Protein AF-A0A7V1XJT5-F1 (afdb_monomer)

Solvent-accessible surface area (backbone atoms only — not comparable to full-atom values): 11719 Å² total; per-residue (Å²): 136,84,82,89,80,88,83,86,83,89,85,84,89,81,81,86,71,88,74,84,78,79,87,76,74,56,74,66,61,58,53,54,56,54,61,66,59,62,69,72,72,78,80,78,80,83,88,64,75,84,68,56,76,69,63,55,55,53,58,63,72,50,68,69,52,72,67,52,46,51,53,46,50,52,46,50,48,55,39,49,55,54,46,50,56,42,49,52,54,42,52,51,41,51,52,53,40,50,56,43,67,72,40,98,76,59,54,64,68,64,46,53,51,35,53,52,53,41,52,52,40,54,48,49,52,51,47,46,53,50,51,41,51,50,57,49,47,71,70,42,53,79,68,42,37,59,57,56,50,50,56,54,52,49,68,74,67,50,77,61,66,72,61,52,54,71,72,72,74,61,77,76,86,84,77,73,76,83,76,77,78,77,80,76,134

Foldseek 3Di:
DDDYDDDDDDDDDDPDDDDPPPPPDDPVVVVVVVVVVVVPPPPDDPPPPDDPPVVVVLVVVLPDDPVLVVQLVVLVVVLVVVLVVLVVQLVVLVVVLVVLVPDPDRDPVSNVVSVVSNVVSVVVNVVSVVVSLVSSLVSGDPVSNVSSVVVVVCVVPPPPPVVVVVVPDDDPPPPDDPDPPPDDD

Secondary structure (DSSP, 8-state):
--------------------------HHHHHHHHHHHHGGGS----------HHHHHHHHHT---HHHHHHHHHHHHHHHHHHHHHHHHHHHHHHHHHHHHTSSS--HHHHHHHHHHHHHHHHHHHHHHHHHHHHHHHHS-HHHHHHHHHHHHHHHHS--HHHHHHHTTPPP-------------

Structure (mmCIF, N/CA/C/O backbone):
data_AF-A0A7V1XJT5-F1
#
_entry.id   AF-A0A7V1XJT5-F1
#
loop_
_atom_site.group_PDB
_atom_site.id
_atom_site.type_symbol
_atom_site.label_atom_id
_atom_site.label_alt_id
_atom_site.label_comp_id
_atom_site.label_asym_id
_atom_site.label_entity_id
_atom_site.label_seq_id
_atom_site.pdbx_PDB_ins_code
_atom_site.Cartn_x
_atom_site.Cartn_y
_atom_site.Cartn_z
_atom_site.occupancy
_atom_site.B_iso_or_equiv
_atom_site.auth_seq_id
_atom_site.auth_comp_id
_atom_site.auth_asym_id
_atom_site.auth_atom_id
_atom_site.pdbx_PDB_model_num
ATOM 1 N N . MET A 1 1 ? -60.433 -70.386 27.457 1.00 37.53 1 MET A N 1
ATOM 2 C CA . MET A 1 1 ? -60.650 -71.841 27.597 1.00 37.53 1 MET A CA 1
ATOM 3 C C . MET A 1 1 ? -60.256 -72.518 26.294 1.00 37.53 1 MET A C 1
ATOM 5 O O . MET A 1 1 ? -60.539 -71.940 25.255 1.00 37.53 1 MET A O 1
ATOM 9 N N . LEU A 1 2 ? -59.666 -73.715 26.409 1.00 39.91 2 LEU A N 1
ATOM 10 C CA . LEU A 1 2 ? -59.228 -74.673 25.373 1.00 39.91 2 LEU A CA 1
ATOM 11 C C . LEU A 1 2 ? -57.920 -74.298 24.637 1.00 39.91 2 LEU A C 1
ATOM 13 O O . LEU A 1 2 ? -57.911 -73.379 23.830 1.00 39.91 2 LEU A O 1
ATOM 17 N N . ASN A 1 3 ? -56.747 -74.799 25.061 1.00 36.31 3 ASN A N 1
ATOM 18 C CA . ASN A 1 3 ? -56.190 -7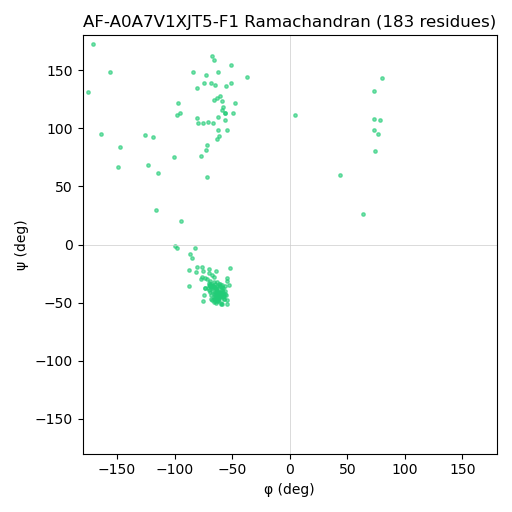6.179 25.007 1.00 36.31 3 ASN A CA 1
ATOM 19 C C . ASN A 1 3 ? -55.655 -76.520 23.604 1.00 36.31 3 ASN A C 1
ATOM 21 O O . ASN A 1 3 ? -56.437 -76.577 22.667 1.00 36.31 3 ASN A O 1
ATOM 25 N N . PHE A 1 4 ? -54.316 -76.580 23.453 1.00 37.19 4 PHE A N 1
ATOM 26 C CA . PHE A 1 4 ? -53.480 -77.812 23.350 1.00 37.19 4 PHE A CA 1
ATOM 27 C C . PHE A 1 4 ? -53.528 -78.394 21.913 1.00 37.19 4 PHE A C 1
ATOM 29 O O . PHE A 1 4 ? -54.572 -78.342 21.289 1.00 37.19 4 PHE A O 1
ATOM 36 N N . LEU A 1 5 ? -52.522 -78.978 21.255 1.00 40.03 5 LEU A N 1
ATOM 37 C CA . LEU A 1 5 ? -51.173 -79.504 21.508 1.00 40.03 5 LEU A CA 1
ATOM 38 C C . LEU A 1 5 ? -50.562 -79.829 20.127 1.00 40.03 5 LEU A C 1
ATOM 40 O O . LEU A 1 5 ? -51.295 -79.909 19.146 1.00 40.03 5 LEU A O 1
ATOM 44 N N . CYS A 1 6 ? -49.270 -80.178 20.118 1.00 31.83 6 CYS A N 1
ATOM 45 C CA . CYS A 1 6 ? -48.545 -80.877 19.043 1.00 31.83 6 CYS A CA 1
ATOM 46 C C . CYS A 1 6 ? -48.230 -80.040 17.785 1.00 31.83 6 CYS A C 1
ATOM 48 O O . CYS A 1 6 ? -49.080 -79.366 17.233 1.00 31.83 6 CYS A O 1
ATOM 50 N N . THR A 1 7 ? -47.014 -80.023 17.241 1.00 40.91 7 THR A N 1
ATOM 51 C CA . THR A 1 7 ? -45.918 -80.991 17.361 1.00 40.91 7 THR A CA 1
ATOM 52 C C . THR A 1 7 ? -44.591 -80.297 17.070 1.00 40.91 7 THR A C 1
ATOM 54 O O . THR A 1 7 ? -44.497 -79.345 16.300 1.00 40.91 7 THR A O 1
ATOM 57 N N . THR A 1 8 ? -43.571 -80.803 17.738 1.00 37.94 8 THR A N 1
ATOM 58 C CA . THR A 1 8 ? -42.169 -80.412 17.734 1.00 37.94 8 THR A CA 1
ATOM 59 C C . THR A 1 8 ? -41.449 -80.545 16.389 1.00 37.94 8 THR A C 1
ATOM 61 O O . THR A 1 8 ? -41.636 -81.515 15.664 1.00 37.94 8 THR A O 1
ATOM 64 N N . LEU A 1 9 ? -40.496 -79.624 16.220 1.00 34.53 9 LEU A N 1
ATOM 65 C CA . LEU A 1 9 ? -39.192 -79.734 15.553 1.00 34.53 9 LEU A CA 1
ATOM 66 C C . LEU A 1 9 ? -39.092 -79.819 14.012 1.00 34.53 9 LEU A C 1
ATOM 68 O O . LEU A 1 9 ? -39.183 -80.872 13.399 1.00 34.53 9 LEU A O 1
ATOM 72 N N . SER A 1 10 ? -38.612 -78.684 13.482 1.00 36.50 10 SER A N 1
ATOM 73 C CA . SER A 1 10 ? -37.438 -78.562 12.601 1.00 36.50 10 SER A CA 1
ATOM 74 C C . SER A 1 10 ? -37.570 -79.051 11.152 1.00 36.50 10 SER A C 1
ATOM 76 O O . SER A 1 10 ? -37.310 -80.207 10.851 1.00 36.50 10 SER A O 1
ATOM 78 N N . ASN A 1 11 ? -37.809 -78.135 10.203 1.00 37.94 11 ASN A N 1
ATOM 79 C CA . ASN A 1 11 ? -36.713 -77.403 9.549 1.00 37.94 11 ASN A CA 1
ATOM 80 C C . ASN A 1 11 ? -37.258 -76.329 8.575 1.00 37.94 11 ASN A C 1
ATOM 82 O O . ASN A 1 11 ? -38.064 -76.626 7.701 1.00 37.94 11 ASN A O 1
ATOM 86 N N . LYS A 1 12 ? -36.719 -75.108 8.697 1.00 46.09 12 LYS A N 1
ATOM 87 C CA . LYS A 1 12 ? -36.708 -74.000 7.712 1.00 46.09 12 LYS A CA 1
ATOM 88 C C . LYS A 1 12 ? -38.008 -73.214 7.461 1.00 46.09 12 LYS A C 1
ATOM 90 O O . LYS A 1 12 ? -38.699 -73.356 6.461 1.00 46.09 12 LYS A O 1
ATOM 95 N N . GLN A 1 13 ? -38.231 -72.294 8.403 1.00 48.03 13 GLN A N 1
ATOM 96 C CA . GLN A 1 13 ? -38.694 -70.905 8.251 1.00 48.03 13 GLN A CA 1
ATOM 97 C C . GLN A 1 13 ? -39.075 -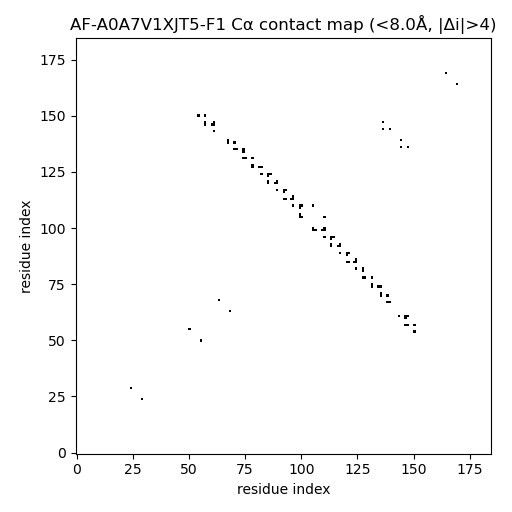70.420 6.844 1.00 48.03 13 GLN A C 1
ATOM 99 O O . GLN A 1 13 ? -38.201 -70.097 6.050 1.00 48.03 13 GLN A O 1
ATOM 104 N N . LEU A 1 14 ? -40.374 -70.176 6.652 1.00 40.06 14 LEU A N 1
ATOM 105 C CA . LEU A 1 14 ? -40.921 -69.059 5.870 1.00 40.06 14 LEU A CA 1
ATOM 106 C C . LEU A 1 14 ? -42.284 -68.659 6.473 1.00 40.06 14 LEU A C 1
ATOM 108 O O . LEU A 1 14 ? -43.340 -68.825 5.866 1.00 40.06 14 LEU A O 1
ATOM 112 N N . CYS A 1 15 ? -42.279 -68.129 7.702 1.00 33.25 15 CYS A N 1
ATOM 113 C CA . CYS A 1 15 ? -43.431 -67.377 8.198 1.00 33.25 15 CYS A CA 1
ATOM 114 C C . CYS A 1 15 ? -43.426 -66.002 7.531 1.00 33.25 15 CYS A C 1
ATOM 116 O O . CYS A 1 15 ? -42.634 -65.125 7.871 1.00 33.25 15 CYS A O 1
ATOM 118 N N . ARG A 1 16 ? -44.331 -65.834 6.565 1.00 44.31 16 ARG A N 1
ATOM 119 C CA . ARG A 1 16 ? -44.813 -64.538 6.091 1.00 44.31 16 ARG A CA 1
ATOM 120 C C . ARG A 1 16 ? -45.339 -63.736 7.287 1.00 44.31 16 ARG A C 1
ATOM 122 O O . ARG A 1 16 ? -46.481 -63.920 7.693 1.00 44.31 16 ARG A O 1
ATOM 129 N N . CYS A 1 17 ? -44.529 -62.826 7.817 1.00 34.88 17 CYS A N 1
ATOM 130 C CA . CYS A 1 17 ? -45.022 -61.705 8.606 1.00 34.88 17 CYS A CA 1
ATOM 131 C C . CYS A 1 17 ? -45.106 -60.489 7.687 1.00 34.88 17 CYS A C 1
ATOM 133 O O . CYS A 1 17 ? -44.101 -59.970 7.207 1.00 34.88 17 CYS A O 1
ATOM 135 N N . ASN A 1 18 ? -46.342 -60.082 7.422 1.00 43.47 18 ASN A N 1
ATOM 136 C CA . ASN A 1 18 ? -46.689 -58.816 6.801 1.00 43.47 18 ASN A CA 1
ATOM 137 C C . ASN A 1 18 ? -46.088 -57.677 7.639 1.00 43.47 18 ASN A C 1
ATOM 139 O O . ASN A 1 18 ? -46.524 -57.457 8.767 1.00 43.47 18 ASN A O 1
ATOM 143 N N . LEU A 1 19 ? -45.121 -56.944 7.091 1.00 36.53 19 LEU A N 1
ATOM 144 C CA . LEU A 1 19 ? -44.789 -55.608 7.572 1.00 36.53 19 LEU A CA 1
ATOM 145 C C . LEU A 1 19 ? -45.032 -54.645 6.416 1.00 36.53 19 LEU A C 1
ATOM 147 O O . LEU A 1 19 ? -44.194 -54.448 5.539 1.00 36.53 19 LEU A O 1
ATOM 151 N N . HIS A 1 20 ? -46.246 -54.106 6.399 1.00 39.19 20 HIS A N 1
ATOM 152 C CA . HIS A 1 20 ? -46.648 -53.026 5.514 1.00 39.19 20 HIS A CA 1
ATOM 153 C C . HIS A 1 20 ? -45.789 -51.798 5.854 1.00 39.19 20 HIS A C 1
ATOM 155 O O . HIS A 1 20 ? -46.060 -51.082 6.817 1.00 39.19 20 HIS A O 1
ATOM 161 N N . ILE A 1 21 ? -44.724 -51.563 5.084 1.00 47.94 21 ILE A N 1
ATOM 162 C CA . ILE A 1 21 ? -44.007 -50.287 5.112 1.00 47.94 21 ILE A CA 1
ATOM 163 C C . ILE A 1 21 ? -44.931 -49.266 4.449 1.00 47.94 21 ILE A C 1
ATOM 165 O O . ILE A 1 21 ? -45.150 -49.276 3.239 1.00 47.94 21 ILE A O 1
ATOM 169 N N . TYR A 1 22 ? -45.527 -48.417 5.279 1.00 43.06 22 TYR A N 1
ATOM 170 C CA . TYR A 1 22 ? -46.414 -47.334 4.880 1.00 43.06 22 TYR A CA 1
ATOM 171 C C . TYR A 1 22 ? -45.588 -46.225 4.204 1.00 43.06 22 TYR A C 1
ATOM 173 O O . TYR A 1 22 ? -45.144 -45.277 4.849 1.00 43.06 22 TYR A O 1
ATOM 181 N N . ILE A 1 23 ? -45.342 -46.340 2.895 1.00 50.84 23 ILE A N 1
ATOM 182 C CA . ILE A 1 23 ? -44.794 -45.245 2.075 1.00 50.84 23 ILE A CA 1
ATOM 183 C C . ILE A 1 23 ? -45.944 -44.267 1.796 1.00 50.84 23 ILE A C 1
ATOM 185 O O . ILE A 1 23 ? -46.557 -44.273 0.736 1.00 50.84 23 ILE A O 1
ATOM 189 N N . GLY A 1 24 ? -46.288 -43.468 2.807 1.00 48.34 24 GLY A N 1
ATOM 190 C CA . GLY A 1 24 ? -47.366 -42.475 2.770 1.00 48.34 24 GLY A CA 1
ATOM 191 C C . GLY A 1 24 ? -46.870 -41.036 2.925 1.00 48.34 24 GLY A C 1
ATOM 192 O O . GLY A 1 24 ? -47.568 -40.212 3.505 1.00 48.34 24 GLY A O 1
ATOM 193 N N . GLY A 1 25 ? -45.648 -40.730 2.481 1.00 46.50 25 GLY A N 1
ATOM 194 C CA . GLY A 1 25 ? -45.081 -39.380 2.534 1.00 46.50 25 GLY A CA 1
ATOM 195 C C . GLY A 1 25 ? -45.292 -38.636 1.218 1.00 46.50 25 GLY A C 1
ATOM 196 O O . GLY A 1 25 ? -44.713 -39.005 0.201 1.00 46.50 25 GLY A O 1
ATOM 197 N N . SER A 1 26 ? -46.112 -37.582 1.233 1.00 56.53 26 SER A N 1
ATOM 198 C CA . SER A 1 26 ? -46.313 -36.670 0.098 1.00 56.53 26 SER A CA 1
ATOM 199 C C . SER A 1 26 ? -44.969 -36.165 -0.446 1.00 56.53 26 SER A C 1
ATOM 201 O O . SER A 1 26 ? -44.091 -35.785 0.320 1.00 56.53 26 SER A O 1
ATOM 203 N N . MET A 1 27 ? -44.801 -36.071 -1.768 1.00 53.81 27 MET A N 1
ATOM 204 C CA . MET A 1 27 ? -43.585 -35.542 -2.419 1.00 53.81 27 MET A CA 1
ATOM 205 C C . MET A 1 27 ? -43.152 -34.155 -1.880 1.00 53.81 27 MET A C 1
ATOM 207 O O . MET A 1 27 ? -41.983 -33.781 -1.953 1.00 53.81 27 MET A O 1
ATOM 211 N N . LYS A 1 28 ? -44.078 -33.425 -1.241 1.00 50.88 28 LYS A N 1
ATOM 212 C CA . LYS A 1 28 ? -43.841 -32.160 -0.530 1.00 50.88 28 LYS A CA 1
ATOM 213 C C . LYS A 1 28 ? -43.019 -32.313 0.759 1.00 50.88 28 LYS A C 1
ATOM 215 O O . LYS A 1 28 ? -42.212 -31.437 1.050 1.00 50.88 28 LYS A O 1
ATOM 220 N N . THR A 1 29 ? -43.164 -33.412 1.508 1.00 53.06 29 THR A N 1
ATOM 221 C CA . THR A 1 29 ? -42.341 -33.672 2.707 1.00 53.06 29 THR A CA 1
ATOM 222 C C . THR A 1 29 ? -40.911 -34.069 2.346 1.00 53.06 29 THR A C 1
ATOM 224 O O . THR A 1 29 ? -39.989 -33.739 3.085 1.00 53.06 29 THR A O 1
ATOM 227 N N . LEU A 1 30 ? -40.702 -34.691 1.178 1.00 54.50 30 LEU A N 1
ATOM 228 C CA . LEU A 1 30 ? -39.359 -35.004 0.680 1.00 54.50 30 LEU A CA 1
ATOM 229 C C . LEU A 1 30 ? -38.608 -33.732 0.234 1.00 54.50 30 LEU A C 1
ATOM 231 O O . LEU A 1 30 ? -37.420 -33.589 0.504 1.00 54.50 30 LEU A O 1
ATOM 235 N N . LEU A 1 31 ? -39.309 -32.769 -0.378 1.00 57.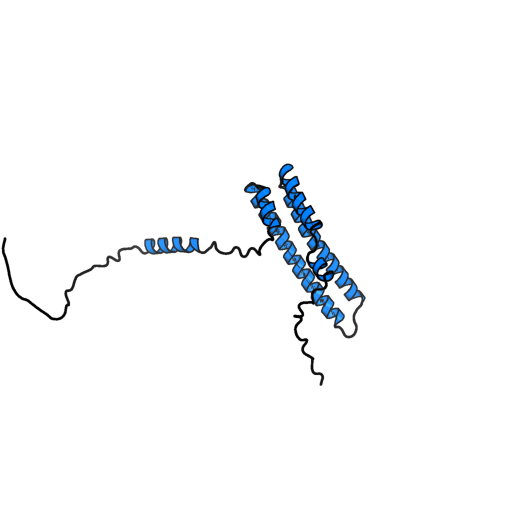28 31 LEU A N 1
ATOM 236 C CA . LEU A 1 31 ? -38.730 -31.484 -0.801 1.00 57.28 31 LEU A CA 1
ATOM 237 C C . LEU A 1 31 ? -38.366 -30.565 0.381 1.00 57.28 31 LEU A C 1
ATOM 239 O O . LEU A 1 31 ? -37.358 -29.862 0.324 1.00 57.28 31 LEU A O 1
ATOM 243 N N . LEU A 1 32 ? -39.131 -30.612 1.476 1.00 54.62 32 LEU A N 1
ATOM 244 C CA . LEU A 1 32 ? -38.843 -29.861 2.707 1.00 54.62 32 LEU A CA 1
ATOM 245 C C . LEU A 1 32 ? -37.595 -30.384 3.440 1.00 54.62 32 LEU A C 1
ATOM 247 O O . LEU A 1 32 ? -36.814 -29.593 3.967 1.00 54.62 32 LEU A O 1
ATOM 251 N N . ALA A 1 33 ? -37.363 -31.699 3.421 1.00 55.59 33 ALA A N 1
ATOM 252 C CA . ALA A 1 33 ? -36.174 -32.306 4.019 1.00 55.59 33 ALA A CA 1
ATOM 253 C C . ALA A 1 33 ? -34.884 -31.980 3.239 1.00 55.59 33 ALA A C 1
ATOM 255 O O . ALA A 1 33 ? -33.835 -31.769 3.843 1.00 55.59 33 ALA A O 1
ATOM 256 N N . VAL A 1 34 ? -34.959 -31.869 1.907 1.00 57.41 34 VAL A N 1
ATOM 257 C CA . VAL A 1 34 ? -33.806 -31.489 1.071 1.00 57.41 34 VAL A CA 1
ATOM 258 C C . VAL A 1 34 ? -33.479 -29.997 1.215 1.00 57.41 34 VAL A C 1
ATOM 260 O O . VAL A 1 34 ? -32.307 -29.639 1.298 1.00 57.41 34 VAL A O 1
ATOM 263 N N . ALA A 1 35 ? -34.485 -29.125 1.341 1.00 56.75 35 ALA A N 1
ATOM 264 C CA . ALA A 1 35 ? -34.272 -27.690 1.560 1.00 56.75 35 ALA A CA 1
ATOM 265 C C . ALA A 1 35 ? -33.559 -27.378 2.893 1.00 56.75 35 ALA A C 1
ATOM 267 O O . ALA A 1 35 ? -32.759 -26.446 2.957 1.00 56.75 35 ALA A O 1
ATOM 268 N N . LEU A 1 36 ? -33.786 -28.182 3.938 1.00 55.03 36 LEU A N 1
ATOM 269 C CA . LEU A 1 36 ? -33.108 -28.031 5.232 1.00 55.03 36 LEU A CA 1
ATOM 270 C C . LEU A 1 36 ? -31.655 -28.538 5.231 1.00 55.03 36 LEU A C 1
ATOM 272 O O . LEU A 1 36 ? -30.876 -28.123 6.083 1.00 55.03 36 LEU A O 1
ATOM 276 N N . PHE A 1 37 ? -31.258 -29.381 4.273 1.00 49.69 37 PHE A N 1
ATOM 277 C CA . PHE A 1 37 ? -29.901 -29.939 4.223 1.00 49.69 37 PHE A CA 1
ATOM 278 C C . PHE A 1 37 ? -28.899 -29.050 3.462 1.00 49.69 37 PHE A C 1
ATOM 280 O O . PHE A 1 37 ? -27.694 -29.124 3.696 1.00 49.69 37 PHE A O 1
ATOM 287 N N . VAL A 1 38 ? -29.373 -28.161 2.580 1.00 52.72 38 VAL A N 1
ATOM 288 C CA . VAL A 1 38 ? -28.501 -27.285 1.768 1.00 52.72 38 VAL A CA 1
ATOM 289 C C . VAL A 1 38 ? -28.016 -26.048 2.547 1.00 52.72 38 VAL A C 1
ATOM 291 O O . VAL A 1 38 ? -26.980 -25.477 2.210 1.00 52.72 38 VAL A O 1
ATOM 294 N N . VAL A 1 39 ? -28.685 -25.664 3.642 1.00 51.72 39 VAL A N 1
ATOM 295 C CA . VAL A 1 39 ? -28.288 -24.496 4.460 1.00 51.72 39 VAL A CA 1
ATOM 296 C C . VAL A 1 39 ? -26.983 -24.743 5.239 1.00 51.72 39 VAL A C 1
ATOM 298 O O . VAL A 1 39 ? -26.251 -23.801 5.537 1.00 51.72 39 VAL A O 1
ATOM 301 N N . SER A 1 40 ? -26.632 -25.999 5.527 1.00 52.16 40 SER A N 1
ATOM 302 C CA . SER A 1 40 ? -25.488 -26.324 6.391 1.00 52.16 40 SER A CA 1
ATOM 303 C C . SER A 1 40 ? -24.126 -26.367 5.687 1.00 52.16 40 SER A C 1
ATOM 305 O O . SER A 1 40 ? -23.108 -26.375 6.372 1.00 52.16 40 SER A O 1
ATOM 307 N N . PHE A 1 41 ? -24.064 -26.356 4.351 1.00 52.53 41 PHE A N 1
ATOM 308 C CA . PHE A 1 41 ? -22.788 -26.470 3.621 1.00 52.53 41 PHE A CA 1
ATOM 309 C C . PHE A 1 41 ? -22.188 -25.133 3.147 1.00 52.53 41 PHE A C 1
ATOM 311 O O . PHE A 1 41 ? -21.080 -25.120 2.619 1.00 52.53 41 PHE A O 1
ATOM 318 N N . VAL A 1 42 ? -22.864 -23.996 3.363 1.00 51.97 42 VAL A N 1
ATOM 319 C CA . VAL A 1 42 ? -22.394 -22.670 2.895 1.00 51.97 42 VAL A CA 1
ATOM 320 C C . VAL A 1 42 ? -21.440 -21.970 3.882 1.00 51.97 42 VAL A C 1
ATOM 322 O O . VAL A 1 42 ? -20.794 -20.988 3.524 1.00 51.97 42 VAL A O 1
ATOM 325 N N . TYR A 1 43 ? -21.244 -22.499 5.093 1.00 52.75 43 TYR A N 1
ATOM 326 C CA . TYR A 1 43 ? -20.354 -21.900 6.099 1.00 52.75 43 TYR A CA 1
ATOM 327 C C . TYR A 1 43 ? -19.139 -22.770 6.420 1.00 52.75 43 TYR A C 1
ATOM 329 O O . TYR A 1 43 ? -18.944 -23.181 7.559 1.00 52.75 43 TYR A O 1
ATOM 337 N N . ALA A 1 44 ? -18.279 -23.039 5.441 1.00 57.34 44 ALA A N 1
ATOM 338 C CA . ALA A 1 44 ? -16.956 -23.571 5.755 1.00 57.34 44 ALA A CA 1
ATOM 339 C C . ALA A 1 44 ? -15.908 -23.086 4.760 1.00 57.34 44 ALA A C 1
ATOM 341 O O . ALA A 1 44 ? -15.569 -23.785 3.813 1.00 57.34 44 ALA A O 1
ATOM 342 N N . SER A 1 45 ? -15.380 -21.884 4.998 1.00 56.38 45 SER A N 1
ATOM 343 C CA . SER A 1 45 ? -14.017 -21.513 4.600 1.00 56.38 45 SER A CA 1
ATOM 344 C C . SER A 1 45 ? -13.569 -20.247 5.337 1.00 56.38 45 SER A C 1
ATOM 346 O O . SER A 1 45 ? -13.815 -19.143 4.849 1.00 56.38 45 SER A O 1
ATOM 348 N N . PRO A 1 46 ? -12.850 -20.343 6.466 1.00 47.53 46 PRO A N 1
ATOM 349 C CA . PRO A 1 46 ? -11.904 -19.315 6.826 1.00 47.53 46 PRO A CA 1
ATOM 350 C C . PRO A 1 46 ? -10.505 -19.810 6.453 1.00 47.53 46 PRO A C 1
ATOM 352 O O . PRO A 1 46 ? -9.700 -20.132 7.322 1.00 47.53 46 PRO A O 1
ATOM 355 N N . ASP A 1 47 ? -10.171 -19.789 5.158 1.00 47.38 47 ASP A N 1
ATOM 356 C CA . ASP A 1 47 ? -8.769 -19.691 4.727 1.00 47.38 47 ASP A CA 1
ATOM 357 C C . ASP A 1 47 ? -8.268 -18.263 5.016 1.00 47.38 47 ASP A C 1
ATOM 359 O O . ASP A 1 47 ? -7.873 -17.496 4.136 1.00 47.38 47 ASP A O 1
ATOM 363 N N . THR A 1 48 ? -8.340 -17.847 6.282 1.00 55.38 48 THR A N 1
ATOM 364 C CA . THR A 1 48 ? -7.668 -16.646 6.761 1.00 55.38 48 THR A CA 1
ATOM 365 C C . THR A 1 48 ? -6.212 -17.023 7.009 1.00 55.38 48 THR A C 1
ATOM 367 O O . THR A 1 48 ? -5.944 -17.753 7.965 1.00 55.38 48 THR A O 1
ATOM 370 N N . PRO A 1 49 ? -5.247 -16.559 6.188 1.00 51.03 49 PRO A N 1
ATOM 371 C CA . PRO A 1 49 ? -3.838 -16.816 6.453 1.00 51.03 49 PRO A CA 1
ATOM 372 C C . PRO A 1 49 ? -3.505 -16.320 7.864 1.00 51.03 49 PRO A C 1
ATOM 374 O O . PRO A 1 49 ? -3.946 -15.215 8.214 1.00 51.03 49 PRO A O 1
ATOM 377 N N . PRO A 1 50 ? -2.738 -17.087 8.663 1.00 45.56 50 PRO A N 1
ATOM 378 C CA . PRO A 1 50 ? -2.540 -16.811 10.077 1.00 45.56 50 PRO A CA 1
ATOM 379 C C . PRO A 1 50 ? -1.987 -15.398 10.231 1.00 45.56 50 PRO A C 1
ATOM 381 O O . PRO A 1 50 ? -0.855 -15.080 9.859 1.00 45.56 50 PRO A O 1
ATOM 384 N N . HIS A 1 51 ? -2.837 -14.503 10.716 1.00 53.62 51 HIS A N 1
ATOM 385 C CA . HIS A 1 51 ? -2.414 -13.188 11.139 1.00 53.62 51 HIS A CA 1
ATOM 386 C C . HIS A 1 51 ? -1.514 -13.413 12.355 1.00 53.62 51 HIS A C 1
ATOM 388 O O . HIS A 1 51 ? -1.917 -14.094 13.293 1.00 53.62 51 HIS A O 1
ATOM 394 N N . GLY A 1 52 ? -0.273 -12.913 12.320 1.00 52.66 52 GLY A N 1
ATOM 395 C CA . GLY A 1 52 ? 0.650 -13.058 13.448 1.00 52.66 52 GLY A CA 1
ATOM 396 C C . GLY A 1 52 ? -0.002 -12.607 14.767 1.00 52.66 52 GLY A C 1
ATOM 397 O O . GLY A 1 52 ? -0.893 -11.752 14.734 1.00 52.66 52 GLY A O 1
ATOM 398 N N . PRO A 1 53 ? 0.450 -13.134 15.919 1.00 56.38 53 PRO A N 1
ATOM 399 C CA . PRO A 1 53 ? -0.277 -13.077 17.195 1.00 56.38 53 PRO A CA 1
ATOM 400 C C . PRO A 1 53 ? -0.684 -11.659 17.619 1.00 56.38 53 PRO A C 1
ATOM 402 O O . PRO A 1 53 ? -1.745 -11.454 18.195 1.00 56.38 53 PRO A O 1
ATOM 405 N N . PHE A 1 54 ? 0.118 -10.665 17.244 1.00 56.88 54 PHE A N 1
ATOM 406 C CA . PHE A 1 54 ? -0.107 -9.265 17.583 1.00 56.88 54 PHE A CA 1
ATOM 407 C C . PHE A 1 54 ? -1.325 -8.620 16.887 1.00 56.88 54 PHE A C 1
ATOM 409 O O . PHE A 1 54 ? -1.957 -7.728 17.444 1.00 56.88 54 PHE A O 1
ATOM 416 N N . LYS A 1 55 ? -1.675 -9.041 15.661 1.00 59.28 55 LYS A N 1
ATOM 417 C CA . LYS A 1 55 ? -2.750 -8.391 14.882 1.00 59.28 55 LYS A CA 1
ATOM 418 C C . LYS A 1 55 ? -4.147 -8.797 15.365 1.00 59.28 55 LYS A C 1
ATOM 420 O O . LYS A 1 55 ? -5.074 -8.008 15.226 1.00 59.28 55 LYS A O 1
ATOM 425 N N . LEU A 1 56 ? -4.285 -10.010 15.899 1.00 60.31 56 LEU A N 1
ATOM 426 C CA . LEU A 1 56 ? -5.541 -10.513 16.460 1.00 60.31 56 LEU A CA 1
ATOM 427 C C . LEU A 1 56 ? -5.807 -9.870 17.827 1.00 60.31 56 LEU A C 1
ATOM 429 O O . LEU A 1 56 ? -6.845 -9.246 18.004 1.00 60.31 56 LEU A O 1
ATOM 433 N N . GLN A 1 57 ? -4.800 -9.866 18.706 1.00 66.38 57 GLN A N 1
ATOM 434 C CA . GLN A 1 57 ? -4.893 -9.274 20.047 1.00 66.38 57 GLN A CA 1
ATOM 435 C C . GLN A 1 57 ? -5.327 -7.802 20.026 1.00 66.38 57 GLN A C 1
ATOM 437 O O . GLN A 1 57 ? -6.196 -7.395 20.788 1.00 66.38 57 GLN A O 1
ATOM 442 N N . LEU A 1 58 ? -4.775 -7.003 19.110 1.00 71.19 58 LEU A N 1
ATOM 443 C CA . LEU A 1 58 ? -5.133 -5.591 19.022 1.00 71.19 58 LEU A CA 1
ATOM 444 C C . LEU A 1 58 ? -6.576 -5.367 18.535 1.00 71.19 58 LEU A C 1
ATOM 446 O O . LEU A 1 58 ? -7.233 -4.438 18.990 1.00 71.19 58 LEU A O 1
ATOM 450 N N . LEU A 1 59 ? -7.082 -6.186 17.608 1.00 72.06 59 LEU A N 1
ATOM 451 C CA . LEU A 1 59 ? -8.469 -6.049 17.144 1.00 72.06 59 LEU A CA 1
ATOM 452 C C . LEU A 1 59 ? -9.467 -6.411 18.249 1.00 72.06 59 LEU A C 1
ATOM 454 O O . LEU A 1 59 ? -10.487 -5.733 18.374 1.00 72.06 59 LEU A O 1
ATOM 458 N N . ASP A 1 60 ? -9.133 -7.398 19.077 1.00 77.25 60 ASP A N 1
ATOM 459 C CA . ASP A 1 60 ? -9.941 -7.796 20.230 1.00 77.25 60 ASP A CA 1
ATOM 460 C C . ASP A 1 60 ? -9.966 -6.693 21.309 1.00 77.25 60 ASP A C 1
ATOM 462 O O . ASP A 1 60 ? -11.010 -6.410 21.900 1.00 77.25 60 ASP A O 1
ATOM 466 N N . GLU A 1 61 ? -8.844 -5.990 21.517 1.00 82.44 61 GLU A N 1
ATOM 467 C CA . GLU A 1 61 ? -8.752 -4.847 22.439 1.00 82.44 61 GLU A CA 1
ATOM 468 C C . GLU A 1 61 ? -9.596 -3.636 22.011 1.00 82.44 61 GLU A C 1
ATOM 470 O O . GLU A 1 61 ? -10.035 -2.865 22.867 1.00 82.44 61 GLU A O 1
ATOM 475 N N . LEU A 1 62 ? -9.843 -3.449 20.707 1.00 86.94 62 LEU A N 1
ATOM 476 C CA . LEU A 1 62 ? -10.618 -2.308 20.209 1.00 86.94 62 LEU A CA 1
ATOM 477 C C . LEU A 1 62 ? -12.110 -2.389 20.564 1.00 86.94 62 LEU A C 1
ATOM 479 O O . LEU A 1 62 ? -12.761 -1.343 20.562 1.00 86.94 62 LEU A O 1
ATOM 483 N N . LYS A 1 63 ? -12.645 -3.586 20.860 1.00 89.56 63 LYS A N 1
ATOM 484 C CA . LYS A 1 63 ? -14.066 -3.820 21.193 1.00 89.56 63 LYS A CA 1
ATOM 485 C C . LYS A 1 63 ? -15.018 -3.046 20.265 1.00 89.56 63 LYS A C 1
ATOM 487 O O . LYS A 1 63 ? -15.752 -2.162 20.699 1.00 89.56 63 LYS A O 1
ATOM 492 N N . LEU A 1 64 ? -14.930 -3.326 18.966 1.00 91.56 64 LEU A N 1
ATOM 493 C CA . LEU A 1 64 ? -15.700 -2.629 17.931 1.00 91.56 64 LEU A CA 1
ATOM 494 C C . LEU A 1 64 ? -17.195 -2.957 18.016 1.00 91.56 64 LEU A C 1
ATOM 496 O O . LEU A 1 64 ? -17.544 -4.130 18.165 1.00 91.56 64 LEU A O 1
ATOM 500 N N . THR A 1 65 ? -18.056 -1.952 17.827 1.00 94.56 65 THR A N 1
ATOM 501 C CA . THR A 1 65 ? -19.500 -2.181 17.624 1.00 94.56 65 THR A CA 1
ATOM 502 C C . THR A 1 65 ? -19.758 -2.881 16.290 1.00 94.56 65 THR A C 1
ATOM 504 O O . THR A 1 65 ? -18.901 -2.864 15.399 1.00 94.56 65 THR A O 1
ATOM 507 N N . ASP A 1 66 ? -20.938 -3.473 16.121 1.00 92.50 66 ASP A N 1
ATOM 508 C CA . ASP A 1 66 ? -21.299 -4.186 14.890 1.00 92.50 66 ASP A CA 1
ATOM 509 C C . ASP A 1 66 ? -21.253 -3.263 13.660 1.00 92.50 66 ASP A C 1
ATOM 511 O O . ASP A 1 66 ? -20.719 -3.637 12.611 1.00 92.50 66 ASP A O 1
ATOM 515 N N . GLU A 1 67 ? -21.682 -2.008 13.811 1.00 94.00 67 GLU A N 1
ATOM 516 C CA . GLU A 1 67 ? -21.622 -0.998 12.752 1.00 94.00 67 GLU A CA 1
ATOM 517 C C . GLU A 1 67 ? -20.172 -0.641 12.395 1.00 94.00 67 GLU A C 1
ATOM 519 O O . GLU A 1 67 ? -19.810 -0.553 11.217 1.00 94.00 67 GLU A O 1
ATOM 524 N N . GLN A 1 68 ? -19.300 -0.474 13.399 1.00 94.31 68 GLN A N 1
ATOM 525 C CA . GLN A 1 68 ? -17.874 -0.217 13.168 1.00 94.31 68 GLN A CA 1
ATOM 526 C C . GLN A 1 68 ? -17.204 -1.406 12.463 1.00 94.31 68 GLN A C 1
ATOM 528 O O . GLN A 1 68 ? -16.370 -1.212 11.572 1.00 94.31 68 GLN A O 1
ATOM 533 N N . GLN A 1 69 ? -17.573 -2.639 12.824 1.00 93.25 69 GLN A N 1
ATOM 534 C CA . GLN A 1 69 ? -17.065 -3.848 12.178 1.00 93.25 69 GLN A CA 1
ATOM 535 C C . GLN A 1 69 ? -17.480 -3.924 10.707 1.00 93.25 69 GLN A C 1
ATOM 537 O O . GLN A 1 69 ? -16.651 -4.258 9.855 1.00 93.25 69 GLN A O 1
ATOM 542 N N . GLU A 1 70 ? -18.731 -3.599 10.381 1.00 94.50 70 GLU A N 1
ATOM 543 C CA . GLU A 1 70 ? -19.202 -3.566 8.996 1.00 94.50 70 GLU A CA 1
ATOM 544 C C . GLU A 1 70 ? -18.434 -2.526 8.166 1.00 94.50 70 GLU A C 1
ATOM 546 O O . GLU A 1 70 ? -17.925 -2.835 7.081 1.00 94.50 70 GLU A O 1
ATOM 551 N N . GLN A 1 71 ? -18.231 -1.325 8.712 1.00 95.44 71 GLN A N 1
ATOM 552 C CA . GLN A 1 71 ? -17.415 -0.294 8.066 1.00 95.44 71 GLN A CA 1
ATOM 553 C C . GLN A 1 71 ? -15.965 -0.760 7.865 1.00 95.44 71 GLN A C 1
ATOM 555 O O . GLN A 1 71 ? -15.392 -0.586 6.785 1.00 95.44 71 GLN A O 1
ATOM 560 N N . PHE A 1 72 ? -15.374 -1.438 8.854 1.00 94.69 72 PHE A N 1
ATOM 561 C CA . PHE A 1 72 ? -14.040 -2.030 8.737 1.00 94.69 72 PHE A CA 1
ATOM 562 C C . PHE A 1 72 ? -13.963 -3.089 7.637 1.00 94.69 72 PHE A C 1
ATOM 564 O O . PHE A 1 72 ? -12.959 -3.132 6.912 1.00 94.69 72 PHE A O 1
ATOM 571 N N . LYS A 1 73 ? -14.988 -3.938 7.497 1.00 94.38 73 LYS A N 1
ATOM 572 C CA . LYS A 1 73 ? -15.074 -4.948 6.432 1.00 94.38 73 LYS A CA 1
ATOM 573 C C . LYS A 1 73 ? -15.118 -4.278 5.064 1.00 94.38 73 LYS A C 1
ATOM 575 O O . LYS A 1 73 ? -14.296 -4.623 4.215 1.00 94.38 73 LYS A O 1
ATOM 580 N N . LYS A 1 74 ? -15.971 -3.266 4.884 1.00 96.62 74 LYS A N 1
ATOM 581 C CA . LYS A 1 74 ? -16.074 -2.499 3.634 1.00 96.62 74 LYS A CA 1
ATOM 582 C C . LYS A 1 74 ? -14.750 -1.833 3.255 1.00 96.62 74 LYS A C 1
ATOM 584 O O . LYS A 1 74 ? -14.226 -2.084 2.173 1.00 96.62 74 LYS A O 1
ATOM 589 N N . ILE A 1 75 ? -14.133 -1.094 4.182 1.00 97.38 75 ILE A N 1
ATOM 590 C CA . ILE A 1 75 ? -12.829 -0.451 3.942 1.00 97.38 75 ILE A CA 1
ATOM 591 C C . ILE A 1 75 ? -11.767 -1.506 3.601 1.00 97.38 75 ILE A C 1
ATOM 593 O O . ILE A 1 75 ? -10.950 -1.320 2.700 1.00 97.38 75 ILE A O 1
ATOM 597 N N . SER A 1 76 ? -11.764 -2.643 4.305 1.00 94.94 76 SER A N 1
ATOM 598 C CA . SER A 1 76 ? -10.818 -3.731 4.031 1.00 94.94 76 SER A CA 1
ATOM 599 C C . SER A 1 76 ? -11.026 -4.343 2.652 1.00 94.94 76 SER A C 1
ATOM 601 O O . SER A 1 76 ? -10.043 -4.696 2.000 1.00 94.94 76 SER A O 1
ATOM 603 N N . PHE A 1 77 ? -12.272 -4.491 2.212 1.00 97.62 77 PHE A N 1
ATOM 604 C CA . PHE A 1 77 ? -12.606 -4.990 0.886 1.00 97.62 77 PHE A CA 1
ATOM 605 C C . PHE A 1 77 ? -12.098 -4.039 -0.202 1.00 97.62 77 PHE A C 1
ATOM 607 O O . PHE A 1 77 ? -11.353 -4.470 -1.082 1.00 97.62 77 PHE A O 1
ATOM 614 N N . ASP A 1 78 ? -12.388 -2.742 -0.089 1.00 97.69 78 ASP A N 1
ATOM 615 C CA . ASP A 1 78 ? -11.983 -1.738 -1.080 1.00 97.69 78 ASP A CA 1
ATOM 616 C C . ASP A 1 78 ? -10.456 -1.633 -1.197 1.00 97.69 78 ASP A C 1
ATOM 618 O O . ASP A 1 78 ? -9.889 -1.654 -2.296 1.00 97.69 78 ASP A O 1
ATOM 622 N N . VAL A 1 79 ? -9.762 -1.624 -0.054 1.00 97.50 79 VAL A N 1
ATOM 623 C CA . VAL A 1 79 ? -8.295 -1.639 -0.006 1.00 97.50 79 VAL A CA 1
ATOM 624 C C . VAL A 1 79 ? -7.747 -2.897 -0.677 1.00 97.50 79 VAL A C 1
ATOM 626 O O . VAL A 1 79 ? -6.793 -2.801 -1.450 1.00 97.50 79 VAL A O 1
ATOM 629 N N . GLN A 1 80 ? -8.321 -4.074 -0.406 1.00 97.38 80 GLN A N 1
ATOM 630 C CA . GLN A 1 80 ? -7.878 -5.340 -1.000 1.00 97.38 80 GLN A CA 1
ATOM 631 C C . GLN A 1 80 ? -8.116 -5.385 -2.506 1.00 97.38 80 GLN A C 1
ATOM 633 O O . GLN A 1 80 ? -7.197 -5.736 -3.248 1.00 97.38 80 GLN A O 1
ATOM 638 N N . LYS A 1 81 ? -9.296 -4.965 -2.966 1.00 98.31 81 LYS A N 1
ATOM 639 C CA . LYS A 1 81 ? -9.618 -4.845 -4.388 1.00 98.31 81 LYS A CA 1
ATOM 640 C C . LYS A 1 81 ? -8.584 -3.975 -5.097 1.00 98.31 81 LYS A C 1
ATOM 642 O O . LYS A 1 81 ? -7.935 -4.423 -6.044 1.00 98.31 81 LYS A O 1
ATOM 647 N N . LYS A 1 82 ? -8.319 -2.777 -4.565 1.00 98.00 82 LYS A N 1
ATOM 648 C CA . LYS A 1 82 ? -7.314 -1.879 -5.143 1.00 98.00 82 LYS A CA 1
ATOM 649 C C . LYS A 1 82 ? -5.903 -2.462 -5.090 1.00 98.00 82 LYS A C 1
ATOM 651 O O . LYS A 1 82 ? -5.100 -2.279 -6.004 1.00 98.00 82 LYS A O 1
ATOM 656 N N . GLN A 1 83 ? -5.591 -3.197 -4.026 1.00 97.69 83 GLN A N 1
ATOM 657 C CA . GLN A 1 83 ? -4.306 -3.859 -3.863 1.00 97.69 83 GLN A CA 1
ATOM 658 C C . GLN A 1 83 ? -4.074 -4.941 -4.927 1.00 97.69 83 GLN A C 1
ATOM 660 O O . GLN A 1 83 ? -2.935 -5.081 -5.377 1.00 97.69 83 GLN A O 1
ATOM 665 N N . ILE A 1 84 ? -5.114 -5.684 -5.316 1.00 98.31 84 ILE A N 1
ATOM 666 C CA . ILE A 1 84 ? -5.075 -6.690 -6.388 1.00 98.31 84 ILE A CA 1
ATOM 667 C C . ILE A 1 84 ? -4.817 -6.015 -7.737 1.00 98.31 84 ILE A C 1
ATOM 669 O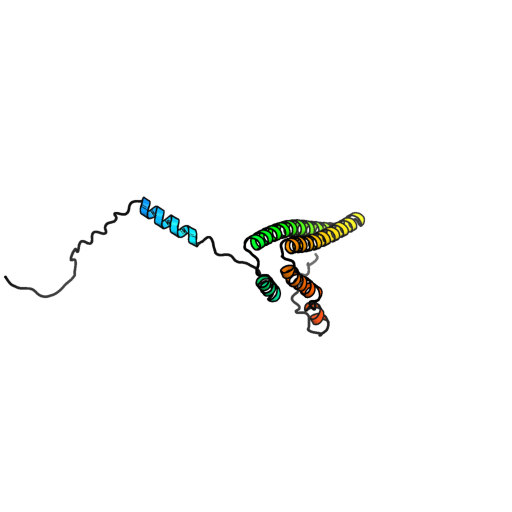 O . ILE A 1 84 ? -3.872 -6.397 -8.426 1.00 98.31 84 ILE A O 1
ATOM 673 N N . GLU A 1 85 ? -5.562 -4.957 -8.068 1.00 98.06 85 GLU A N 1
ATOM 674 C CA . GLU A 1 85 ? -5.347 -4.182 -9.301 1.00 98.06 85 GLU A CA 1
ATOM 675 C C . GLU A 1 85 ? -3.897 -3.685 -9.415 1.00 98.06 85 GLU A C 1
ATOM 677 O O . GLU A 1 85 ? -3.238 -3.857 -10.441 1.00 98.06 85 GLU A O 1
ATOM 682 N N . LEU A 1 86 ? -3.366 -3.093 -8.340 1.00 98.50 86 LEU A N 1
ATOM 683 C CA . LEU A 1 86 ? -1.998 -2.575 -8.314 1.00 98.50 86 LEU A CA 1
ATOM 684 C C . LEU A 1 86 ? -0.946 -3.689 -8.408 1.00 98.50 86 LEU A C 1
ATOM 686 O O . LEU A 1 86 ? 0.086 -3.498 -9.048 1.00 98.50 86 LEU A O 1
ATOM 690 N N . ARG A 1 87 ? -1.194 -4.861 -7.804 1.00 97.88 87 ARG A N 1
ATOM 691 C CA . ARG A 1 87 ? -0.311 -6.034 -7.949 1.00 97.88 87 ARG A CA 1
ATOM 692 C C . ARG A 1 87 ? -0.267 -6.518 -9.391 1.00 97.88 87 ARG A C 1
ATOM 694 O O . ARG A 1 87 ? 0.822 -6.814 -9.872 1.00 97.88 87 ARG A O 1
ATOM 701 N N . SER A 1 88 ? -1.417 -6.560 -10.062 1.00 98.50 88 SER A N 1
ATOM 702 C CA . SER A 1 88 ? -1.493 -6.922 -11.476 1.00 98.50 88 SER A CA 1
ATOM 703 C C . SER A 1 88 ? -0.660 -5.963 -12.323 1.00 98.50 88 SER A C 1
ATOM 705 O O . SER A 1 88 ? 0.226 -6.405 -13.046 1.00 98.50 88 SER A O 1
ATOM 707 N N . LYS A 1 89 ? -0.856 -4.646 -12.158 1.00 97.88 89 LYS A N 1
ATOM 708 C CA . LYS A 1 89 ? -0.072 -3.621 -12.871 1.00 97.88 89 LYS A CA 1
ATOM 709 C C . LYS A 1 89 ? 1.431 -3.765 -12.632 1.00 97.88 89 LYS A C 1
ATOM 711 O O . LYS A 1 89 ? 2.218 -3.712 -13.570 1.00 97.88 89 LYS A O 1
ATOM 716 N N . LEU A 1 90 ? 1.827 -3.995 -11.379 1.00 98.56 90 LEU A N 1
ATOM 717 C CA . LEU A 1 90 ? 3.226 -4.203 -11.013 1.00 98.56 90 LEU A CA 1
ATOM 718 C C . LEU A 1 90 ? 3.817 -5.461 -11.668 1.00 98.56 90 LEU A C 1
ATOM 720 O O . LEU A 1 90 ? 4.978 -5.446 -12.073 1.00 98.56 90 LEU A O 1
ATOM 724 N N . ALA A 1 91 ? 3.051 -6.552 -11.739 1.00 98.31 91 ALA A N 1
ATOM 725 C CA . ALA A 1 91 ? 3.488 -7.791 -12.372 1.00 98.31 91 ALA A CA 1
ATOM 726 C C . ALA A 1 91 ? 3.697 -7.599 -13.880 1.00 98.31 91 ALA A C 1
ATOM 728 O O . ALA A 1 91 ? 4.758 -7.955 -14.390 1.00 98.31 91 ALA A O 1
ATOM 729 N N . THR A 1 92 ? 2.744 -6.956 -14.561 1.00 98.25 92 THR A N 1
ATOM 730 C CA .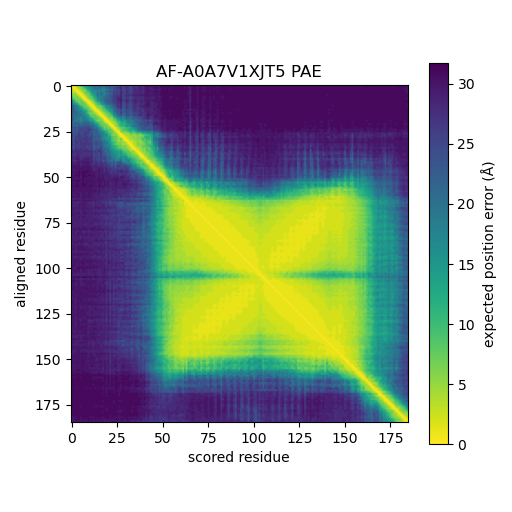 THR A 1 92 ? 2.849 -6.621 -15.987 1.00 98.25 92 THR A CA 1
ATOM 731 C C . THR A 1 92 ? 4.053 -5.724 -16.268 1.00 98.25 92 THR A C 1
ATOM 733 O O . THR A 1 92 ? 4.885 -6.076 -17.098 1.00 98.25 92 THR A O 1
ATOM 736 N N . ALA A 1 93 ? 4.228 -4.630 -15.519 1.00 98.00 93 ALA A N 1
ATOM 737 C CA . ALA A 1 93 ? 5.350 -3.711 -15.726 1.00 98.00 93 ALA A CA 1
ATOM 738 C C . ALA A 1 93 ? 6.717 -4.395 -15.540 1.00 98.00 93 ALA A C 1
ATOM 740 O O . ALA A 1 93 ? 7.668 -4.103 -16.261 1.00 98.00 93 ALA A O 1
ATOM 741 N N . ARG A 1 94 ? 6.825 -5.345 -14.601 1.00 98.25 94 ARG A N 1
ATOM 742 C CA . ARG A 1 94 ? 8.043 -6.152 -14.405 1.00 98.25 94 ARG A CA 1
ATOM 743 C C . ARG A 1 94 ? 8.294 -7.137 -15.542 1.00 98.25 94 ARG A C 1
ATOM 745 O O . ARG A 1 94 ? 9.449 -7.342 -15.905 1.00 98.25 94 ARG A O 1
ATOM 752 N N . LEU A 1 95 ? 7.241 -7.756 -16.073 1.00 98.38 95 LEU A N 1
ATOM 753 C CA . LEU A 1 95 ? 7.346 -8.649 -17.226 1.00 98.38 95 LEU A CA 1
ATOM 754 C C . LEU A 1 95 ? 7.816 -7.878 -18.467 1.00 98.38 95 LEU A C 1
ATOM 756 O O . LEU A 1 95 ? 8.732 -8.314 -19.156 1.00 98.38 95 LEU A O 1
ATOM 760 N N . GLU A 1 96 ? 7.233 -6.707 -18.711 1.00 97.56 96 GLU A N 1
ATOM 761 C CA . GLU A 1 96 ? 7.614 -5.829 -19.818 1.00 97.56 96 GLU A CA 1
ATOM 762 C C . GLU A 1 96 ? 9.036 -5.293 -19.664 1.00 97.56 96 GLU A C 1
ATOM 764 O O . GLU A 1 96 ? 9.782 -5.284 -20.639 1.00 97.56 96 GLU A O 1
ATOM 769 N N . LEU A 1 97 ? 9.436 -4.907 -18.447 1.00 98.25 97 LEU A N 1
ATOM 770 C CA . LEU A 1 97 ? 10.817 -4.524 -18.158 1.00 98.25 97 LEU A CA 1
ATOM 771 C C . LEU A 1 97 ? 11.788 -5.658 -18.504 1.00 98.25 97 LEU A C 1
ATOM 773 O O . LEU A 1 97 ? 12.782 -5.409 -19.175 1.00 98.25 97 LEU A O 1
ATOM 777 N N . ARG A 1 98 ? 11.488 -6.900 -18.096 1.00 97.62 98 ARG A N 1
ATOM 778 C CA . ARG A 1 98 ? 12.320 -8.061 -18.446 1.00 97.62 98 ARG A CA 1
ATOM 779 C C . ARG A 1 98 ? 12.456 -8.202 -19.963 1.00 97.62 98 ARG A C 1
ATOM 781 O O . ARG A 1 98 ? 13.570 -8.301 -20.453 1.00 97.62 98 ARG A O 1
ATOM 788 N N . ARG A 1 99 ? 11.346 -8.110 -20.703 1.00 96.62 99 ARG A N 1
ATOM 789 C CA . ARG A 1 99 ? 11.359 -8.177 -22.173 1.00 96.62 99 ARG A CA 1
ATOM 790 C C . ARG A 1 99 ? 12.221 -7.079 -22.811 1.00 96.62 99 ARG A C 1
ATOM 792 O O . ARG A 1 99 ? 12.890 -7.349 -23.798 1.00 96.62 99 ARG A O 1
ATOM 799 N N . LEU A 1 100 ? 12.193 -5.853 -22.279 1.00 96.88 100 LEU A N 1
ATOM 800 C CA . LEU A 1 100 ? 13.027 -4.749 -22.778 1.00 96.88 100 LEU A CA 1
ATOM 801 C C . LEU A 1 100 ? 14.518 -4.969 -22.504 1.00 96.88 100 LEU A C 1
ATOM 803 O O . LEU A 1 100 ? 15.347 -4.553 -23.306 1.00 96.88 100 LEU A O 1
ATOM 807 N N . MET A 1 101 ? 14.853 -5.606 -21.381 1.00 95.69 101 MET A N 1
ATOM 808 C CA . MET A 1 101 ? 16.236 -5.928 -21.029 1.00 95.69 101 MET A CA 1
ATOM 809 C C . MET A 1 101 ? 16.796 -7.119 -21.816 1.00 95.69 101 MET A C 1
ATOM 811 O O . MET A 1 101 ? 18.000 -7.161 -22.038 1.00 95.69 101 MET A O 1
ATOM 815 N N . ASP A 1 102 ? 15.941 -8.051 -22.244 1.00 96.81 102 ASP A N 1
ATOM 816 C CA . ASP A 1 102 ? 16.324 -9.228 -23.039 1.00 96.81 102 ASP A CA 1
ATOM 817 C C . ASP A 1 102 ? 16.468 -8.923 -24.549 1.00 96.81 102 ASP A C 1
ATOM 819 O O . ASP A 1 102 ? 16.800 -9.816 -25.324 1.00 96.81 102 ASP A O 1
ATOM 823 N N . ALA A 1 103 ? 16.185 -7.691 -24.991 1.00 95.88 103 ALA A N 1
ATOM 824 C CA . ALA A 1 103 ? 16.304 -7.294 -26.394 1.00 95.88 103 ALA A CA 1
ATOM 825 C C . ALA A 1 103 ? 17.774 -7.158 -26.831 1.00 95.88 103 ALA A C 1
ATOM 827 O O . ALA A 1 103 ? 18.599 -6.670 -26.061 1.00 95.88 103 ALA A O 1
ATOM 828 N N . ASP A 1 104 ? 18.078 -7.494 -28.092 1.00 94.75 104 ASP A N 1
ATOM 829 C CA . ASP A 1 104 ? 19.443 -7.426 -28.651 1.00 9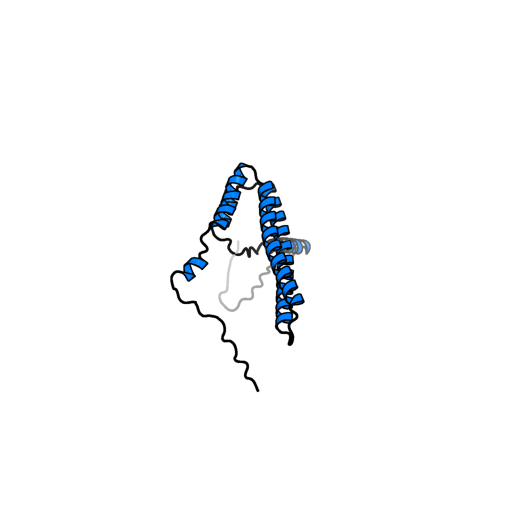4.75 104 ASP A CA 1
ATOM 830 C C . ASP A 1 104 ? 20.067 -6.024 -28.530 1.00 94.75 104 ASP A C 1
ATOM 832 O O . ASP A 1 104 ? 21.258 -5.875 -28.264 1.00 94.75 104 ASP A O 1
ATOM 836 N N . THR A 1 105 ? 19.243 -4.982 -28.675 1.00 95.81 105 THR A N 1
ATOM 837 C CA . THR A 1 105 ? 19.614 -3.582 -28.438 1.00 95.81 105 THR A CA 1
ATOM 838 C C . THR A 1 105 ? 18.641 -2.948 -27.437 1.00 95.81 105 THR A C 1
ATOM 840 O O . THR A 1 105 ? 17.571 -2.478 -27.839 1.00 95.81 105 THR A O 1
ATOM 843 N N . PRO A 1 106 ? 18.965 -2.935 -26.131 1.00 92.75 106 PRO A N 1
ATOM 844 C CA . PRO A 1 106 ? 18.079 -2.391 -25.106 1.00 92.75 106 PRO A CA 1
ATOM 845 C C . PRO A 1 106 ? 17.822 -0.885 -25.272 1.00 92.75 106 PRO A C 1
ATOM 847 O O . PRO A 1 106 ? 18.751 -0.076 -25.286 1.00 92.75 106 PRO A O 1
ATOM 850 N N . ASP A 1 107 ? 16.547 -0.491 -25.324 1.00 96.69 107 ASP A N 1
ATOM 851 C CA . ASP A 1 107 ? 16.137 0.917 -25.302 1.00 96.69 107 ASP A CA 1
ATOM 852 C C . ASP A 1 107 ? 16.174 1.455 -23.863 1.00 96.69 107 ASP A C 1
ATOM 854 O O . ASP A 1 107 ? 15.294 1.182 -23.037 1.00 96.69 107 ASP A O 1
ATOM 858 N N . LYS A 1 108 ? 17.203 2.256 -23.569 1.00 96.19 108 LYS A N 1
ATOM 859 C CA . LYS A 1 108 ? 17.411 2.879 -22.258 1.00 96.19 108 LYS A CA 1
ATOM 860 C C . LYS A 1 108 ? 16.211 3.721 -21.807 1.00 96.19 108 LYS A C 1
ATOM 862 O O . LYS A 1 108 ? 15.826 3.633 -20.641 1.00 96.19 108 LYS A O 1
ATOM 867 N N . ALA A 1 109 ? 15.602 4.505 -22.696 1.00 97.25 109 ALA A N 1
ATOM 868 C CA . ALA A 1 109 ? 14.499 5.395 -22.335 1.00 97.25 109 ALA A CA 1
ATOM 869 C C . ALA A 1 109 ? 13.234 4.597 -21.981 1.00 97.25 109 ALA A C 1
ATOM 871 O O . ALA A 1 109 ? 12.550 4.894 -20.995 1.00 97.25 109 ALA A O 1
ATOM 872 N N . ALA A 1 110 ? 12.948 3.532 -22.736 1.00 96.75 110 ALA A N 1
ATOM 873 C CA . ALA A 1 110 ? 11.844 2.626 -22.429 1.00 96.75 110 ALA A CA 1
ATOM 874 C C . ALA A 1 110 ? 12.052 1.889 -21.091 1.00 96.75 110 ALA A C 1
ATOM 876 O O . ALA A 1 110 ? 11.104 1.731 -20.314 1.00 96.75 110 ALA A O 1
ATOM 877 N N . ILE A 1 111 ? 13.288 1.477 -20.792 1.00 98.00 111 ILE A N 1
ATOM 878 C CA . ILE A 1 111 ? 13.659 0.834 -19.523 1.00 98.00 111 ILE A CA 1
ATOM 879 C C . ILE A 1 111 ? 13.480 1.793 -18.339 1.00 98.00 111 ILE A C 1
ATOM 881 O O . ILE A 1 111 ? 12.831 1.436 -17.352 1.00 98.00 111 ILE A O 1
ATOM 885 N N . GLU A 1 112 ? 13.995 3.022 -18.434 1.00 98.19 112 GLU A N 1
ATOM 886 C CA . GLU A 1 112 ? 13.839 4.051 -17.394 1.00 98.19 112 GLU A CA 1
ATOM 887 C C . GLU A 1 112 ? 12.362 4.346 -17.109 1.00 98.19 112 GLU A C 1
ATOM 889 O O . GLU A 1 112 ? 11.938 4.393 -15.949 1.00 98.19 112 GLU A O 1
ATOM 894 N N . LYS A 1 113 ? 11.540 4.443 -18.160 1.00 97.94 113 LYS A N 1
ATOM 895 C CA . LYS A 1 113 ? 10.090 4.594 -18.017 1.00 97.94 113 LYS A CA 1
ATOM 896 C C . LYS A 1 113 ? 9.474 3.439 -17.220 1.00 97.94 113 LYS A C 1
ATOM 898 O O . LYS A 1 113 ? 8.688 3.689 -16.304 1.00 97.94 113 LYS A O 1
ATOM 903 N N . LYS A 1 114 ? 9.851 2.186 -17.502 1.00 97.81 114 LYS A N 1
ATOM 904 C CA . LYS A 1 114 ? 9.340 1.021 -16.757 1.00 97.81 114 LYS A CA 1
ATOM 905 C C . LYS A 1 114 ? 9.792 1.005 -15.299 1.00 97.81 114 LYS A C 1
ATOM 907 O O . LYS A 1 114 ? 8.990 0.653 -14.432 1.00 97.81 114 LYS A O 1
ATOM 912 N N . PHE A 1 115 ? 11.015 1.435 -14.990 1.00 98.06 115 PHE A N 1
ATOM 913 C CA . PHE A 1 115 ? 11.445 1.609 -13.599 1.00 98.06 115 PHE A CA 1
ATOM 914 C C . PHE A 1 115 ? 10.585 2.632 -12.853 1.00 98.06 115 PHE A C 1
ATOM 916 O O . PHE A 1 115 ? 10.128 2.351 -11.740 1.00 98.06 115 PHE A O 1
ATOM 923 N N . ASN A 1 116 ? 10.299 3.774 -13.480 1.00 98.25 116 ASN A N 1
ATOM 924 C CA . ASN A 1 116 ? 9.448 4.810 -12.896 1.00 98.25 116 ASN A CA 1
ATOM 925 C C . ASN A 1 116 ? 8.010 4.315 -12.673 1.00 98.25 116 ASN A C 1
ATOM 927 O O . ASN A 1 116 ? 7.446 4.521 -11.598 1.00 98.25 116 ASN A O 1
ATOM 931 N N . GLU A 1 117 ? 7.432 3.592 -13.636 1.00 97.81 117 GLU A N 1
ATOM 932 C CA . GLU A 1 117 ? 6.105 2.972 -13.502 1.00 97.81 117 GLU A CA 1
ATOM 933 C C . GLU A 1 117 ? 6.054 1.956 -12.346 1.00 97.81 117 GLU A C 1
ATOM 935 O O . GLU A 1 117 ? 5.102 1.941 -11.554 1.00 97.81 117 GLU A O 1
ATOM 940 N N . ILE A 1 118 ? 7.093 1.126 -12.207 1.00 98.56 118 ILE A N 1
ATOM 941 C CA . ILE A 1 118 ? 7.232 0.169 -11.104 1.00 98.56 118 ILE A CA 1
ATOM 942 C C . ILE A 1 118 ? 7.307 0.904 -9.762 1.00 98.56 118 ILE A C 1
ATOM 944 O O . ILE A 1 118 ? 6.575 0.546 -8.834 1.00 98.56 118 ILE A O 1
ATOM 948 N N . ALA A 1 119 ? 8.154 1.930 -9.652 1.00 98.38 119 ALA A N 1
ATOM 949 C CA . ALA A 1 119 ? 8.317 2.716 -8.432 1.00 98.38 119 ALA A CA 1
ATOM 950 C C . ALA A 1 119 ? 7.009 3.419 -8.036 1.00 98.38 119 ALA A C 1
ATOM 952 O O . ALA A 1 119 ? 6.559 3.302 -6.892 1.00 98.38 119 ALA A O 1
ATOM 953 N N . ALA A 1 120 ? 6.341 4.067 -8.993 1.00 98.38 120 ALA A N 1
ATOM 954 C CA . ALA A 1 120 ? 5.050 4.714 -8.784 1.00 98.38 120 ALA A CA 1
ATOM 955 C C . ALA A 1 120 ? 3.982 3.713 -8.315 1.00 98.38 120 ALA A C 1
ATOM 957 O O . ALA A 1 120 ? 3.267 3.971 -7.344 1.00 98.38 120 ALA A O 1
ATOM 958 N N . THR A 1 121 ? 3.915 2.530 -8.936 1.00 98.44 121 THR A N 1
ATOM 959 C CA . THR A 1 121 ? 2.954 1.486 -8.551 1.00 98.44 121 THR A CA 1
ATOM 960 C C . THR A 1 121 ? 3.228 0.962 -7.142 1.00 98.44 121 THR A C 1
ATOM 962 O O . THR A 1 121 ? 2.301 0.805 -6.345 1.00 98.44 121 THR A O 1
ATOM 965 N N . GLN A 1 122 ? 4.493 0.738 -6.780 1.00 98.00 122 GLN A N 1
ATOM 966 C CA . GLN A 1 122 ? 4.863 0.330 -5.422 1.00 98.00 122 GLN A CA 1
ATOM 967 C C . GLN A 1 122 ? 4.485 1.386 -4.378 1.00 98.00 122 GLN A C 1
ATOM 969 O O . GLN A 1 122 ? 3.970 1.036 -3.310 1.00 98.00 122 GLN A O 1
ATOM 974 N N . THR A 1 123 ? 4.698 2.666 -4.682 1.00 98.31 123 THR A N 1
ATOM 975 C CA . THR A 1 123 ? 4.274 3.782 -3.829 1.00 98.31 123 THR A CA 1
ATOM 976 C C . THR A 1 123 ? 2.757 3.813 -3.686 1.00 98.31 123 THR A C 1
ATOM 978 O O . THR A 1 123 ? 2.257 3.840 -2.562 1.00 98.31 123 THR A O 1
ATOM 981 N N . ALA A 1 124 ? 2.011 3.675 -4.783 1.00 98.00 124 ALA A N 1
ATOM 982 C CA . ALA A 1 124 ? 0.552 3.605 -4.749 1.00 98.00 124 ALA A CA 1
ATOM 983 C C . ALA A 1 124 ? 0.042 2.441 -3.880 1.00 98.00 124 ALA A C 1
ATOM 985 O O . ALA A 1 124 ? -0.917 2.603 -3.131 1.00 98.00 124 ALA A O 1
ATOM 986 N N . MET A 1 125 ? 0.707 1.279 -3.893 1.00 98.00 125 MET A N 1
ATOM 987 C CA . MET A 1 125 ? 0.354 0.151 -3.016 1.00 98.00 125 MET A CA 1
ATOM 988 C C . MET A 1 125 ? 0.584 0.457 -1.530 1.00 98.00 125 MET A C 1
ATOM 990 O O . MET A 1 125 ? -0.156 -0.030 -0.673 1.00 98.00 125 MET A O 1
ATOM 994 N N . LYS A 1 126 ? 1.638 1.209 -1.191 1.00 96.25 126 LYS A N 1
ATOM 995 C CA . LYS A 1 126 ? 1.886 1.654 0.190 1.00 96.25 126 LYS A CA 1
ATOM 996 C C . LYS A 1 126 ? 0.826 2.670 0.614 1.00 96.25 126 LYS A C 1
ATOM 998 O O . LYS A 1 126 ? 0.211 2.489 1.661 1.00 96.25 126 LYS A O 1
ATOM 1003 N N . MET A 1 127 ? 0.548 3.650 -0.242 1.00 97.38 127 MET A N 1
ATOM 1004 C CA . MET A 1 127 ? -0.468 4.674 0.000 1.00 97.38 127 MET A CA 1
ATOM 1005 C C . MET A 1 127 ? -1.869 4.084 0.139 1.00 97.38 127 MET A C 1
ATOM 1007 O O . MET A 1 127 ? -2.580 4.447 1.061 1.00 97.38 127 MET A O 1
ATOM 1011 N N . ASN A 1 128 ? -2.252 3.108 -0.686 1.00 97.94 128 ASN A N 1
ATOM 1012 C CA . ASN A 1 128 ? -3.550 2.439 -0.575 1.00 97.94 128 ASN A CA 1
ATOM 1013 C C . ASN A 1 128 ? -3.756 1.785 0.805 1.00 97.94 128 ASN A C 1
ATOM 1015 O O . ASN A 1 128 ? -4.823 1.894 1.404 1.00 97.94 128 ASN A O 1
ATOM 1019 N N . ARG A 1 129 ? -2.713 1.144 1.347 1.00 94.31 129 ARG A N 1
ATOM 1020 C CA . ARG A 1 129 ? -2.752 0.570 2.701 1.00 94.31 129 ARG A CA 1
ATOM 1021 C C . ARG A 1 129 ? -2.815 1.640 3.783 1.00 94.31 129 ARG A C 1
ATOM 1023 O O . ARG A 1 129 ? -3.581 1.485 4.729 1.00 94.31 129 ARG A O 1
ATOM 1030 N N . TYR A 1 130 ? -2.024 2.700 3.639 1.00 94.75 130 TYR A N 1
ATOM 1031 C CA . TYR A 1 130 ? -2.018 3.821 4.574 1.00 94.75 130 TYR A CA 1
ATOM 1032 C C . TYR A 1 130 ? -3.371 4.544 4.607 1.00 94.75 130 TYR A C 1
ATOM 1034 O O . TYR A 1 130 ? -3.936 4.738 5.678 1.00 94.75 130 TYR A O 1
ATOM 1042 N N . ASN A 1 131 ? -3.949 4.837 3.445 1.00 96.31 131 ASN A N 1
ATOM 1043 C CA . ASN A 1 131 ? -5.269 5.448 3.332 1.00 96.31 131 ASN A CA 1
ATOM 1044 C C . ASN A 1 131 ? -6.341 4.546 3.952 1.00 96.3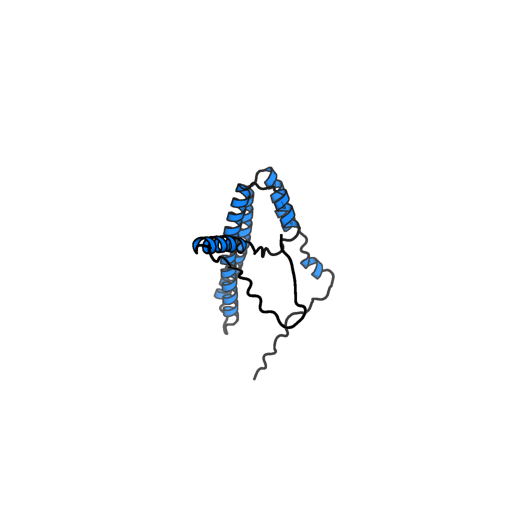1 131 ASN A C 1
ATOM 1046 O O . ASN A 1 131 ? -7.143 5.013 4.747 1.00 96.31 131 ASN A O 1
ATOM 1050 N N . GLY A 1 132 ? -6.298 3.235 3.694 1.00 96.19 132 GLY A N 1
ATOM 1051 C CA . GLY A 1 132 ? -7.184 2.279 4.360 1.00 96.19 132 GLY A CA 1
ATOM 1052 C C . GLY A 1 132 ? -7.058 2.274 5.887 1.00 96.19 132 GLY A C 1
ATOM 1053 O O . GLY A 1 132 ? -8.050 2.111 6.595 1.00 96.19 132 GLY A O 1
ATOM 1054 N N . TRP A 1 133 ? -5.843 2.456 6.408 1.00 93.88 133 TRP A N 1
ATOM 1055 C CA . TRP A 1 133 ? -5.605 2.606 7.843 1.00 93.88 133 TRP A CA 1
ATOM 1056 C C . TRP A 1 133 ? -6.186 3.920 8.388 1.00 93.88 133 TRP A C 1
ATOM 1058 O O . TRP A 1 133 ? -6.787 3.906 9.463 1.00 93.88 133 TRP A O 1
ATOM 1068 N N . LEU A 1 134 ? -6.061 5.027 7.645 1.00 95.81 134 LEU A N 1
ATOM 1069 C CA . LEU A 1 134 ? -6.646 6.324 8.003 1.00 95.81 134 LEU A CA 1
ATOM 1070 C C . LEU A 1 134 ? -8.174 6.284 8.011 1.00 95.81 134 LEU A C 1
ATOM 1072 O O . LEU A 1 134 ? -8.779 6.757 8.968 1.00 95.81 134 LEU A O 1
ATOM 1076 N N . GLU A 1 135 ? -8.796 5.696 6.988 1.00 97.00 135 GLU A N 1
ATOM 1077 C CA . GLU A 1 135 ? -10.255 5.571 6.928 1.00 97.00 135 GLU A CA 1
ATOM 1078 C C . GLU A 1 135 ? -10.785 4.741 8.098 1.00 97.00 135 GLU A C 1
ATOM 1080 O O . GLU A 1 135 ? -11.730 5.151 8.762 1.00 97.00 135 GLU A O 1
ATOM 1085 N N . LYS A 1 136 ? -10.114 3.635 8.446 1.00 95.31 136 LYS A N 1
ATOM 1086 C CA . LYS A 1 136 ? -10.450 2.874 9.660 1.00 95.31 136 LYS A CA 1
ATOM 1087 C C . LYS A 1 136 ? -10.297 3.711 10.922 1.00 95.31 136 LYS A C 1
ATOM 1089 O O . LYS A 1 136 ? -11.164 3.660 11.780 1.00 95.31 136 LYS A O 1
ATOM 1094 N N . ASN A 1 137 ? -9.234 4.508 11.034 1.00 95.12 137 ASN A N 1
ATOM 1095 C CA . ASN A 1 137 ? -9.025 5.366 12.199 1.00 95.12 137 ASN A CA 1
ATOM 1096 C C . ASN A 1 137 ? -10.163 6.388 12.391 1.00 95.12 137 ASN A C 1
ATOM 1098 O O . ASN A 1 137 ? -10.500 6.690 13.530 1.00 95.12 137 ASN A O 1
ATOM 1102 N N . LYS A 1 138 ? -10.771 6.900 11.310 1.00 96.69 138 LYS A N 1
ATOM 1103 C CA . LYS A 1 138 ? -11.900 7.852 11.380 1.00 96.69 138 LYS A CA 1
ATOM 1104 C C . LYS A 1 138 ? -13.189 7.239 11.941 1.00 96.69 138 LYS A C 1
ATOM 1106 O O . LYS A 1 138 ? -13.997 7.968 12.497 1.00 96.69 138 LYS A O 1
ATOM 1111 N N . VAL A 1 139 ? -13.368 5.926 11.800 1.00 96.19 139 VAL A N 1
ATOM 1112 C CA . VAL A 1 139 ? -14.532 5.178 12.317 1.00 96.19 139 VAL A CA 1
ATOM 1113 C C . VAL A 1 139 ? -14.456 4.977 13.838 1.00 96.19 139 VAL A C 1
ATOM 1115 O O . VAL A 1 139 ? -15.462 4.741 14.506 1.00 96.19 139 VAL A O 1
ATOM 1118 N N . LEU A 1 140 ? -13.250 5.051 14.397 1.00 95.44 140 LEU A N 1
ATOM 1119 C CA . LEU A 1 140 ? -12.985 4.764 15.801 1.00 95.44 140 LEU A CA 1
ATOM 1120 C C . LEU A 1 140 ? -13.243 5.970 16.700 1.00 95.44 140 LEU A C 1
ATOM 1122 O O . LEU A 1 140 ? -12.960 7.113 16.330 1.00 95.44 140 LEU A O 1
ATOM 1126 N N . THR A 1 141 ? -13.670 5.693 17.933 1.00 96.38 141 THR A N 1
ATOM 1127 C CA . THR A 1 141 ? -13.748 6.706 18.993 1.00 96.38 141 THR A CA 1
ATOM 1128 C C . THR A 1 141 ? -12.351 7.209 19.382 1.00 96.38 141 THR A C 1
ATOM 1130 O O . THR A 1 141 ? -11.362 6.493 19.183 1.00 96.38 141 THR A O 1
ATOM 1133 N N . PRO A 1 142 ? -12.224 8.406 19.988 1.00 95.62 142 PRO A N 1
ATOM 1134 C CA . PRO A 1 142 ? -10.924 8.942 20.403 1.00 95.62 142 PRO A CA 1
ATOM 1135 C C . PRO A 1 142 ? -10.102 7.986 21.283 1.00 95.62 142 PRO A C 1
ATOM 1137 O O . PRO A 1 142 ? -8.879 7.924 21.154 1.00 95.62 142 PRO A O 1
ATOM 1140 N N . GLU A 1 143 ? -10.762 7.198 22.135 1.00 92.31 143 GLU A N 1
ATOM 1141 C CA . GLU A 1 143 ? -10.093 6.215 22.991 1.00 92.31 143 GLU A CA 1
ATOM 1142 C C . GLU A 1 143 ? -9.626 4.977 22.214 1.00 92.31 143 GLU A C 1
ATOM 1144 O O . GLU A 1 143 ? -8.470 4.564 22.341 1.00 92.31 143 GLU A O 1
ATOM 1149 N N . GLN A 1 144 ? -10.458 4.443 21.315 1.00 94.31 144 GLN A N 1
ATOM 1150 C CA . GLN A 1 144 ? -10.067 3.350 20.417 1.00 94.31 144 GLN A CA 1
ATOM 1151 C C . GLN A 1 144 ? -8.907 3.758 19.493 1.00 94.31 144 GLN A C 1
ATOM 1153 O O . GLN A 1 144 ? -8.012 2.954 19.223 1.00 94.31 144 GLN A O 1
ATOM 1158 N N . GLN A 1 145 ? -8.857 5.018 19.047 1.00 94.56 145 GLN A N 1
ATOM 1159 C CA . GLN A 1 145 ? -7.760 5.530 18.220 1.00 94.56 145 GLN A CA 1
ATOM 1160 C C . GLN A 1 145 ? -6.402 5.468 18.933 1.00 94.56 145 GLN A C 1
ATOM 1162 O O . GLN A 1 145 ? -5.380 5.234 18.283 1.00 94.56 145 GLN A O 1
ATOM 1167 N N . LYS A 1 146 ? -6.354 5.652 20.261 1.00 92.06 146 LYS A N 1
ATOM 1168 C CA . LYS A 1 146 ? -5.103 5.510 21.029 1.00 92.06 146 LYS A CA 1
ATOM 1169 C C . LYS A 1 146 ? -4.571 4.080 20.937 1.00 92.06 146 LYS A C 1
ATOM 1171 O O . LYS A 1 146 ? -3.372 3.896 20.735 1.00 92.06 146 LYS A O 1
ATOM 1176 N N . ILE A 1 147 ? -5.452 3.081 21.026 1.00 90.00 147 ILE A N 1
ATOM 1177 C CA . ILE A 1 147 ? -5.106 1.659 20.863 1.00 90.00 147 ILE A CA 1
ATOM 1178 C C . ILE A 1 147 ? -4.686 1.391 19.412 1.00 90.00 147 ILE A C 1
ATOM 1180 O O . ILE A 1 147 ? -3.604 0.864 19.161 1.00 90.00 147 ILE A O 1
ATOM 1184 N N . TRP A 1 148 ? -5.467 1.864 18.440 1.00 91.12 148 TRP A N 1
ATOM 1185 C CA . TRP A 1 148 ? -5.190 1.703 17.010 1.00 91.12 148 TRP A CA 1
ATOM 1186 C C . TRP A 1 148 ? -3.818 2.248 16.581 1.00 91.12 148 TRP A C 1
ATOM 1188 O O . TRP A 1 148 ? -3.097 1.611 15.809 1.00 91.12 148 TRP A O 1
ATOM 1198 N N . LYS A 1 149 ? -3.403 3.401 17.122 1.00 89.31 149 LYS A N 1
ATOM 1199 C CA . LYS A 1 149 ? -2.081 3.995 16.860 1.00 89.31 149 LYS A CA 1
ATOM 1200 C C . LYS A 1 149 ? -0.931 3.141 17.397 1.00 89.31 149 LYS A C 1
ATOM 1202 O O . LYS A 1 149 ? 0.106 3.065 16.738 1.00 89.31 149 LYS A O 1
ATOM 1207 N N . LYS A 1 150 ? -1.100 2.443 18.530 1.00 85.56 150 LYS A N 1
ATOM 1208 C CA . LYS A 1 150 ? -0.072 1.521 19.061 1.00 85.56 150 LYS A CA 1
ATOM 1209 C C . LYS A 1 150 ? 0.266 0.418 18.058 1.00 85.56 150 LYS A C 1
ATOM 1211 O O . LYS A 1 150 ? 1.433 0.056 17.921 1.00 85.56 150 LYS A O 1
ATOM 1216 N N . ALA A 1 151 ? -0.723 -0.048 17.296 1.00 79.00 151 ALA A N 1
ATOM 1217 C CA . ALA A 1 151 ? -0.517 -1.040 16.243 1.00 79.00 151 ALA A CA 1
ATOM 1218 C C . ALA A 1 151 ? 0.425 -0.552 15.142 1.00 79.00 151 ALA A C 1
ATOM 1220 O O . ALA A 1 151 ? 1.308 -1.285 14.694 1.00 79.00 151 ALA A O 1
ATOM 1221 N N . LEU A 1 152 ? 0.242 0.702 14.718 1.00 78.44 152 LEU A N 1
ATOM 1222 C CA . LEU A 1 152 ? 1.090 1.337 13.717 1.00 78.44 152 LEU A CA 1
ATOM 1223 C C . LEU A 1 152 ? 2.527 1.460 14.234 1.00 78.44 152 LEU A C 1
ATOM 1225 O O . LEU A 1 152 ? 3.457 1.037 13.549 1.00 78.44 152 LEU A O 1
ATOM 1229 N N . PHE A 1 153 ? 2.708 1.971 15.455 1.00 74.19 153 PHE A N 1
ATOM 1230 C CA . PHE A 1 153 ? 4.032 2.109 16.065 1.00 74.19 153 PHE A CA 1
ATOM 1231 C C . PHE A 1 153 ? 4.749 0.767 16.215 1.00 74.19 153 PHE A C 1
ATOM 1233 O O . PHE A 1 153 ? 5.934 0.678 15.901 1.00 74.19 153 PHE A O 1
ATOM 1240 N N . HIS A 1 154 ? 4.044 -0.291 16.623 1.00 73.38 154 HIS A N 1
ATOM 1241 C CA . HIS A 1 154 ? 4.642 -1.620 16.716 1.00 73.38 154 HIS A CA 1
ATOM 1242 C C . HIS A 1 154 ? 5.104 -2.133 15.348 1.00 73.38 154 HIS A C 1
ATOM 1244 O O . HIS A 1 154 ? 6.205 -2.654 15.235 1.00 73.38 154 HIS A O 1
ATOM 1250 N N . HIS A 1 155 ? 4.319 -1.946 14.284 1.00 69.06 155 HIS A N 1
ATOM 1251 C CA . HIS A 1 155 ? 4.730 -2.360 12.939 1.00 69.06 155 HIS A CA 1
ATOM 1252 C C . HIS A 1 155 ? 5.924 -1.574 12.385 1.00 69.06 155 HIS A C 1
ATOM 1254 O O . HIS A 1 155 ? 6.742 -2.152 11.670 1.00 69.06 155 HIS A O 1
ATOM 1260 N N . LEU A 1 156 ? 6.026 -0.279 12.695 1.00 71.81 156 LEU A N 1
ATOM 1261 C CA . LEU A 1 156 ? 7.144 0.564 12.261 1.00 71.81 156 LEU A CA 1
ATOM 1262 C C . LEU A 1 156 ? 8.432 0.266 13.040 1.00 71.81 156 LEU A C 1
ATOM 1264 O O . LEU A 1 156 ? 9.509 0.255 12.449 1.00 71.81 156 LEU A O 1
ATOM 1268 N N . ASN A 1 157 ? 8.306 -0.017 14.339 1.00 70.06 157 ASN A N 1
ATOM 1269 C CA . ASN A 1 157 ? 9.433 -0.218 15.251 1.00 70.06 157 ASN A CA 1
ATOM 1270 C C . ASN A 1 157 ? 9.757 -1.698 15.512 1.00 70.06 157 ASN A C 1
ATOM 1272 O O . ASN A 1 157 ? 10.699 -2.000 16.246 1.00 70.06 157 ASN A O 1
ATOM 1276 N N . ALA A 1 158 ? 9.000 -2.638 14.936 1.00 66.31 158 ALA A N 1
ATOM 1277 C CA . ALA A 1 158 ? 9.278 -4.060 15.081 1.00 66.31 158 ALA A CA 1
ATOM 1278 C C . ALA A 1 158 ? 10.670 -4.373 14.508 1.00 66.31 158 ALA A C 1
ATOM 1280 O O . ALA A 1 158 ? 10.941 -4.057 13.341 1.00 66.31 158 ALA A O 1
ATOM 1281 N N . PRO A 1 159 ? 11.554 -5.039 15.277 1.00 60.22 159 PRO A N 1
ATOM 1282 C CA . PRO A 1 159 ? 12.847 -5.449 14.762 1.00 60.22 159 PRO A CA 1
ATOM 1283 C C . PRO A 1 159 ? 12.610 -6.353 13.553 1.00 60.22 159 PRO A C 1
ATOM 1285 O O . PRO A 1 159 ? 11.918 -7.372 13.645 1.00 60.22 159 PRO A O 1
ATOM 1288 N N . ARG A 1 160 ? 13.177 -5.982 12.399 1.00 60.25 160 ARG A N 1
ATOM 1289 C CA . ARG A 1 160 ? 13.175 -6.827 11.201 1.00 60.25 160 ARG A CA 1
ATOM 1290 C C . ARG A 1 160 ? 13.932 -8.106 11.552 1.00 60.25 160 ARG A C 1
ATOM 1292 O O . ARG A 1 160 ? 15.150 -8.147 11.437 1.00 60.25 160 ARG A O 1
ATOM 1299 N N . LYS A 1 161 ? 13.226 -9.152 11.993 1.00 58.56 161 LYS A N 1
ATOM 1300 C CA . LYS A 1 161 ? 13.831 -10.434 12.407 1.00 58.56 161 LYS A CA 1
ATOM 1301 C C . LYS A 1 161 ? 14.727 -11.033 11.310 1.00 58.56 161 LYS A C 1
ATOM 1303 O O . LYS A 1 161 ? 15.728 -11.664 11.616 1.00 58.56 161 LYS A O 1
ATOM 1308 N N . HIS A 1 162 ? 14.429 -10.741 10.042 1.00 54.03 162 HIS A N 1
ATOM 1309 C CA . HIS A 1 162 ? 15.267 -11.102 8.897 1.00 54.03 162 HIS A CA 1
ATOM 1310 C C . HIS A 1 162 ? 16.636 -10.389 8.867 1.00 54.03 162 HIS A C 1
ATOM 1312 O O . HIS A 1 162 ? 17.608 -10.994 8.431 1.00 54.03 162 HIS A O 1
ATOM 1318 N N . LEU A 1 163 ? 16.749 -9.150 9.366 1.00 51.97 163 LEU A N 1
ATOM 1319 C CA . LEU A 1 163 ? 18.033 -8.439 9.422 1.00 51.97 163 LEU A CA 1
ATOM 1320 C C . LEU A 1 163 ? 18.987 -9.020 10.480 1.00 51.97 163 LEU A C 1
ATOM 1322 O O . LEU A 1 163 ? 20.192 -8.968 10.272 1.00 51.97 163 LEU A O 1
ATOM 1326 N N . ARG A 1 164 ? 18.481 -9.607 11.578 1.00 50.97 164 ARG A N 1
ATOM 1327 C CA . ARG A 1 164 ? 19.339 -10.285 12.577 1.00 50.97 164 ARG A CA 1
ATOM 1328 C C . ARG A 1 164 ? 19.967 -11.569 12.041 1.00 50.97 164 ARG A C 1
ATOM 1330 O O . ARG A 1 164 ? 21.120 -11.844 12.332 1.00 50.97 164 ARG A O 1
ATOM 1337 N N . ALA A 1 165 ? 19.254 -12.302 11.186 1.00 54.62 165 ALA A N 1
ATOM 1338 C CA . ALA A 1 165 ? 19.789 -13.515 10.566 1.00 54.62 165 ALA A CA 1
ATOM 1339 C C . ALA A 1 165 ? 20.998 -13.252 9.641 1.00 54.62 165 ALA A C 1
ATOM 1341 O O . ALA A 1 165 ? 21.783 -14.162 9.408 1.00 54.62 165 ALA A O 1
ATOM 1342 N N . LEU A 1 166 ? 21.156 -12.023 9.130 1.00 54.28 166 LEU A N 1
ATOM 1343 C CA . LEU A 1 16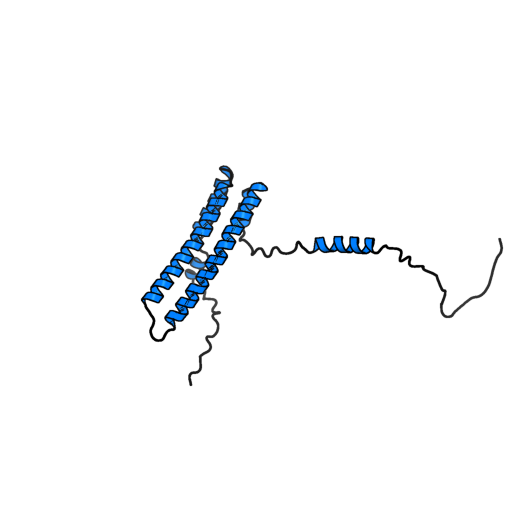6 ? 22.328 -11.608 8.348 1.00 54.28 166 LEU A CA 1
ATOM 1344 C C . LEU A 1 166 ? 23.535 -11.228 9.224 1.00 54.28 166 LEU A C 1
ATOM 1346 O O . LEU A 1 166 ? 24.657 -11.286 8.738 1.00 54.28 166 LEU A O 1
ATOM 1350 N N . HIS A 1 167 ? 23.314 -10.840 10.484 1.00 54.84 167 HIS A N 1
ATOM 1351 C CA . HIS A 1 167 ? 24.370 -10.416 11.409 1.00 54.84 167 HIS A CA 1
ATOM 1352 C C . HIS A 1 167 ? 24.989 -11.599 12.174 1.00 54.84 167 HIS A C 1
ATOM 1354 O O . HIS A 1 167 ? 26.197 -11.633 12.373 1.00 54.84 167 HIS A O 1
ATOM 1360 N N . ASP A 1 168 ? 24.184 -12.606 12.527 1.00 55.50 168 ASP A N 1
ATOM 1361 C CA . ASP A 1 168 ? 24.605 -13.695 13.425 1.00 55.50 168 ASP A CA 1
ATOM 1362 C C . ASP A 1 168 ? 25.125 -14.957 12.693 1.00 55.50 168 ASP A C 1
ATOM 1364 O O . ASP A 1 168 ? 25.161 -16.045 13.262 1.00 55.50 168 ASP A O 1
ATOM 1368 N N . GLY A 1 169 ? 25.533 -14.840 11.423 1.00 52.34 169 GLY A N 1
ATOM 1369 C CA . GLY A 1 169 ? 26.382 -15.846 10.765 1.00 52.34 169 GLY A CA 1
ATOM 1370 C C . GLY A 1 169 ? 25.805 -17.260 10.577 1.00 52.34 169 GLY A C 1
ATOM 1371 O O . GLY A 1 169 ? 26.579 -18.209 10.470 1.00 52.34 169 GLY A O 1
ATOM 1372 N N . MET A 1 170 ? 24.482 -17.452 10.499 1.00 52.09 170 MET A N 1
ATOM 1373 C CA . MET A 1 170 ? 23.921 -18.762 10.122 1.00 52.09 170 MET A CA 1
ATOM 1374 C C . MET A 1 170 ? 23.941 -18.964 8.596 1.00 52.09 170 MET A C 1
ATOM 1376 O O . MET A 1 170 ? 23.545 -18.058 7.855 1.00 52.09 170 MET A O 1
ATOM 1380 N N . PRO A 1 171 ? 24.365 -20.144 8.095 1.00 47.66 171 PRO A N 1
ATOM 1381 C CA . PRO A 1 171 ? 24.540 -20.371 6.670 1.00 47.66 171 PRO A CA 1
ATOM 1382 C C . PRO A 1 171 ? 23.193 -20.296 5.958 1.00 47.66 171 PRO A C 1
ATOM 1384 O O . PRO A 1 171 ? 22.182 -20.834 6.419 1.00 47.66 171 PRO A O 1
ATOM 1387 N N . ALA A 1 172 ? 23.188 -19.622 4.808 1.00 51.22 172 ALA A N 1
ATOM 1388 C CA . ALA A 1 172 ? 22.050 -19.593 3.909 1.00 51.22 172 ALA A CA 1
ATOM 1389 C C . ALA A 1 172 ? 21.535 -21.024 3.714 1.00 51.22 172 ALA A C 1
ATOM 1391 O O . ALA A 1 172 ? 22.275 -21.891 3.252 1.00 51.22 172 ALA A O 1
ATOM 1392 N N . ARG A 1 173 ? 20.264 -21.279 4.045 1.00 51.06 173 ARG A N 1
ATOM 1393 C CA . ARG A 1 173 ? 19.579 -22.500 3.618 1.00 51.06 173 ARG A CA 1
ATOM 1394 C C . ARG A 1 173 ? 19.529 -22.452 2.092 1.00 51.06 173 ARG A C 1
ATOM 1396 O O . ARG A 1 173 ? 18.656 -21.825 1.494 1.00 51.06 173 ARG A O 1
ATOM 1403 N N . MET A 1 174 ? 20.556 -23.026 1.484 1.00 53.12 174 MET A N 1
ATOM 1404 C CA . MET A 1 174 ? 20.818 -23.055 0.059 1.00 53.12 174 MET A CA 1
ATOM 1405 C C . MET A 1 174 ? 19.820 -24.023 -0.572 1.00 53.12 174 MET A C 1
ATOM 1407 O O . MET A 1 174 ? 20.113 -25.183 -0.798 1.00 53.12 174 MET A O 1
ATOM 1411 N N . ASN A 1 175 ? 18.605 -23.542 -0.813 1.00 54.25 175 ASN A N 1
ATOM 1412 C CA . ASN A 1 175 ? 17.686 -24.149 -1.767 1.00 54.25 175 ASN A CA 1
ATOM 1413 C C . ASN A 1 175 ? 17.304 -23.073 -2.785 1.00 54.25 175 ASN A C 1
ATOM 1415 O O . ASN A 1 175 ? 16.186 -22.566 -2.824 1.00 54.25 175 ASN A O 1
ATOM 1419 N N . ARG A 1 176 ? 18.291 -22.682 -3.599 1.00 51.06 176 ARG A N 1
ATOM 1420 C CA . ARG A 1 176 ? 18.026 -22.152 -4.936 1.00 51.06 176 ARG A CA 1
ATOM 1421 C C . ARG A 1 176 ? 18.215 -23.321 -5.890 1.00 51.06 176 ARG A C 1
ATOM 1423 O O . ARG A 1 176 ? 19.271 -23.944 -5.874 1.00 51.06 176 ARG A O 1
ATOM 1430 N N . HIS A 1 177 ? 17.157 -23.631 -6.631 1.00 52.81 177 HIS A N 1
ATOM 1431 C CA . HIS A 1 177 ? 17.097 -24.665 -7.658 1.00 52.81 177 HIS A CA 1
ATOM 1432 C C . HIS A 1 177 ? 18.395 -24.788 -8.472 1.00 52.81 177 HIS A C 1
ATOM 1434 O O . HIS A 1 177 ? 19.002 -23.756 -8.781 1.00 52.81 177 HIS A O 1
ATOM 1440 N N . PRO A 1 178 ? 18.792 -26.007 -8.884 1.00 49.59 178 PRO A N 1
ATOM 1441 C CA . PRO A 1 178 ? 19.870 -26.161 -9.846 1.00 49.59 178 PRO A CA 1
ATOM 1442 C C . PRO A 1 178 ? 19.466 -25.416 -11.120 1.00 49.59 178 PRO A C 1
ATOM 1444 O O . PRO A 1 178 ? 18.465 -25.745 -11.758 1.00 49.59 178 PRO A O 1
ATOM 1447 N N . MET A 1 179 ? 20.217 -24.371 -11.471 1.00 50.22 179 MET A N 1
ATOM 1448 C CA . MET A 1 179 ? 20.125 -23.796 -12.803 1.00 50.22 179 MET A CA 1
ATOM 1449 C C . MET A 1 179 ? 20.548 -24.893 -13.776 1.00 50.22 179 MET A C 1
ATOM 1451 O O . MET A 1 179 ? 21.712 -25.290 -13.795 1.00 50.22 179 MET A O 1
ATOM 1455 N N . MET A 1 180 ? 19.587 -25.415 -14.539 1.00 53.06 180 MET A N 1
ATOM 1456 C CA . MET A 1 180 ? 19.849 -26.255 -15.702 1.00 53.06 180 MET A CA 1
ATOM 1457 C C . MET A 1 180 ? 20.893 -25.535 -16.562 1.00 53.06 180 MET A C 1
ATOM 1459 O O . MET A 1 180 ? 20.618 -24.456 -17.095 1.00 53.06 180 MET A O 1
ATOM 1463 N N . ARG A 1 181 ? 22.100 -26.107 -16.675 1.00 48.59 181 ARG A N 1
ATOM 1464 C CA . ARG A 1 181 ? 23.043 -25.731 -17.731 1.00 48.59 181 ARG A CA 1
ATOM 1465 C C . ARG A 1 181 ? 22.304 -25.928 -19.047 1.00 48.59 181 ARG A C 1
ATOM 1467 O O . ARG A 1 181 ? 21.959 -27.050 -19.404 1.00 48.59 181 ARG A O 1
ATOM 1474 N N . ARG A 1 182 ? 22.040 -24.833 -19.753 1.00 52.56 182 ARG A N 1
ATOM 1475 C CA . ARG A 1 182 ? 21.645 -24.894 -21.153 1.00 52.56 182 ARG A CA 1
ATOM 1476 C C . ARG A 1 182 ? 22.872 -25.428 -21.894 1.00 52.56 182 ARG A C 1
ATOM 1478 O O . ARG A 1 182 ? 23.864 -24.714 -22.000 1.00 52.56 182 ARG A O 1
ATOM 1485 N N . ASN A 1 183 ? 22.839 -26.694 -22.303 1.00 48.66 183 ASN A N 1
ATOM 1486 C CA . ASN A 1 183 ? 23.809 -27.211 -23.261 1.00 48.66 183 ASN A CA 1
ATOM 1487 C C . ASN A 1 183 ? 23.690 -26.343 -24.521 1.00 48.66 183 ASN A C 1
ATOM 1489 O O . ASN A 1 183 ? 22.605 -26.232 -25.093 1.00 48.66 183 ASN A O 1
ATOM 1493 N N . GLN A 1 184 ? 24.775 -25.662 -24.876 1.00 43.91 184 GLN A N 1
ATOM 1494 C CA . GLN A 1 184 ? 24.940 -25.034 -26.184 1.00 43.91 184 GLN A CA 1
ATOM 1495 C C . GLN A 1 184 ? 25.229 -26.133 -27.217 1.00 43.91 184 GLN A C 1
ATOM 1497 O O . GLN A 1 184 ? 25.972 -27.058 -26.878 1.00 43.91 184 GLN A O 1
ATOM 1502 N N . PRO A 1 185 ? 24.653 -26.065 -28.430 1.00 60.0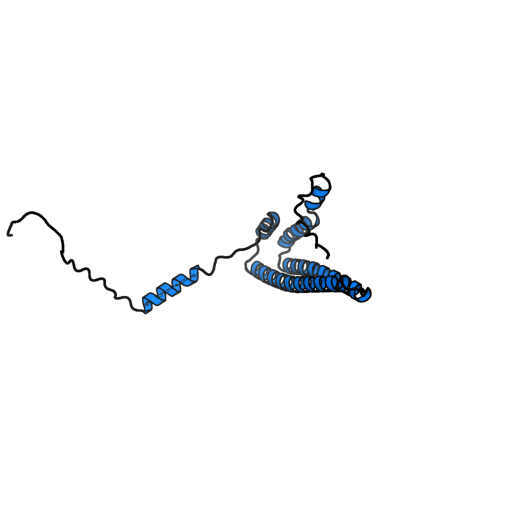6 185 PRO A N 1
ATOM 1503 C CA . PRO A 1 185 ? 25.263 -26.693 -29.594 1.00 60.06 185 PRO A CA 1
ATOM 1504 C C . PRO A 1 185 ? 26.544 -25.954 -30.004 1.00 60.06 185 PRO A C 1
ATOM 1506 O O . PRO A 1 185 ? 26.610 -24.718 -29.793 1.00 60.06 185 PRO A O 1
#

pLDDT: mean 73.55, std 23.03, range [31.83, 98.56]

Radius of gyration: 34.61 Å; Cα contacts (8 Å, |Δi|>4): 55; chains: 1; bounding box: 87×90×57 Å

Mean predicted aligned error: 17.66 Å

Sequence (185 aa):
MLNFLCTTLSNKQLCRCNLHIYIGGSMKTLLLAVALFVVSFVYASPDTPPHGPFKLQLLDELKLTDEQQEQFKKISFDVQKKQIELRSKLATARLELRRLMDADTPDKAAIEKKFNEIAATQTAMKMNRYNGWLEKNKVLTPEQQKIWKKALFHHLNAPRKHLRALHDGMPARMNRHPMMRRNQP

Nearest PDB structures (foldseek):
  2y3d-assembly1_A  TM=8.473E-01  e=6.942E-03  Cupriavidus metallidurans CH34
  4wwf-assembly2_B-2  TM=8.268E-01  e=8.294E-03  Cupriavidus metallidurans CH34
  3zg1-assembly1_D  TM=7.751E-01  e=5.810E-03  Cupriavidus metallidurans CH34
  2y3b-assembly1_A-2  TM=7.524E-01  e=1.116E-02  Cupriavidus metallidurans CH34
  4wwf-assembly1_A-3  TM=7.315E-01  e=8.801E-03  Cupriavidus metallidurans CH34